Protein AF-A0A9N7NLU1-F1 (afdb_monomer_lite)

Sequence (209 aa):
MTAAPPSLLLLSLLLISSPLSHALFFSNYQSLFSLSHSLISRVATLRLARGDFVGAERARTLARNIERFTGLGFYKFAWNVGWEYVRNYAWGDAASFRTLGGLISDLNELLGALYELNRIDSDAERVAWMGRNYKKALGLSKSIFARLLTVFRQSGPLREAVEVLQQEVLEGGLLKDCLELGSDDLKGLIQVVKDIAFQYSSGSSKTDL

pLDDT: mean 81.93, std 16.58, range [33.41, 97.75]

Radius of gyration: 19.98 Å; chains: 1; bounding box: 74×38×40 Å

Organism: Striga hermonthica (NCBI:txid68872)

Secondary structure (DSSP, 8-state):
--PPPHHHHHHHHHHHS-HHHHHHHHHHHHHHHHHHHHHHHHHHHHHHHTT-HHHHHHHHHHHHHHHTTSHHHHHHHHHHHTHHHIIIIITTSS--HHHHHHHHHHHHHHHHHHHHHHT---HHHHHHHHHHHHHHHHHHHHHHHHHHHHHT-S-SHHHHHHHHHHHHHHTS-HHHHHHHH-HHHHHHHHHHHHHHHHHHHHHTTSS--

Foldseek 3Di:
DDDDPVVVVVVVVVVVPPVVLVVVLLVLQQLLLVLLLVLLLVLLVVCVVVVNPVLSVLSVVLSVLSVCCYDVSVVVCCVVCPVVCCQCPLQNPQPPPVLLVLLLVLLVVLLVLQVVLQVDPDPVVNVVSCVVCVVVNLVSLLSNLVSSCSSVVDDDDSNVSSVSVNCCVNPVVSVVSSSVVGSVSVSSNSVSVSVSSVSSVVVVPPPDD

Structure (mmCIF, N/CA/C/O backbone):
data_AF-A0A9N7NLU1-F1
#
_entry.id   AF-A0A9N7NLU1-F1
#
loop_
_atom_site.group_PDB
_atom_site.id
_atom_site.type_symbol
_atom_site.label_atom_id
_atom_site.label_alt_id
_atom_site.label_comp_id
_atom_site.label_asym_id
_atom_site.label_entity_id
_atom_site.label_seq_id
_atom_site.pdbx_PDB_ins_code
_atom_site.Cartn_x
_atom_site.Cartn_y
_atom_site.Cartn_z
_atom_site.occupancy
_atom_site.B_iso_or_equiv
_atom_site.auth_seq_id
_atom_site.auth_comp_id
_atom_site.auth_asym_id
_atom_site.auth_atom_id
_atom_site.pdbx_PDB_model_num
ATOM 1 N N . MET A 1 1 ? 59.018 2.831 -17.185 1.00 41.62 1 MET A N 1
ATOM 2 C CA . MET A 1 1 ? 57.577 3.056 -16.934 1.00 41.62 1 MET A CA 1
ATOM 3 C C . MET A 1 1 ? 57.180 2.141 -15.787 1.00 41.62 1 MET A C 1
ATOM 5 O O . MET A 1 1 ? 57.149 0.933 -15.971 1.00 41.62 1 MET A O 1
ATOM 9 N N . THR A 1 2 ? 57.040 2.681 -14.579 1.00 47.78 2 THR A N 1
ATOM 10 C CA . THR A 1 2 ? 56.745 1.910 -13.361 1.00 47.78 2 THR A CA 1
ATOM 11 C C . THR A 1 2 ? 55.250 1.615 -13.301 1.00 47.78 2 THR A C 1
ATOM 13 O O . THR A 1 2 ? 54.446 2.539 -13.206 1.00 47.78 2 THR A O 1
ATOM 16 N N . ALA A 1 3 ? 54.876 0.339 -13.408 1.00 57.41 3 ALA A N 1
ATOM 17 C CA . ALA A 1 3 ? 53.489 -0.093 -13.274 1.00 57.41 3 ALA A CA 1
ATOM 18 C C . ALA A 1 3 ? 52.977 0.242 -11.865 1.00 57.41 3 ALA A C 1
ATOM 20 O O . ALA A 1 3 ? 53.641 -0.061 -10.872 1.00 57.41 3 ALA A O 1
ATOM 21 N N . ALA A 1 4 ? 51.816 0.894 -11.778 1.00 52.94 4 ALA A N 1
ATOM 22 C CA . ALA A 1 4 ? 51.171 1.165 -10.500 1.00 52.94 4 ALA A CA 1
ATOM 23 C C . ALA A 1 4 ? 50.833 -0.165 -9.794 1.00 52.94 4 ALA A C 1
ATOM 25 O O . ALA A 1 4 ? 50.388 -1.105 -10.460 1.00 52.94 4 ALA A O 1
ATOM 26 N N . PRO A 1 5 ? 51.036 -0.278 -8.469 1.00 58.59 5 PRO A N 1
ATOM 27 C CA . PRO A 1 5 ? 50.740 -1.502 -7.739 1.00 58.59 5 PRO A CA 1
ATOM 28 C C . PRO A 1 5 ? 49.239 -1.841 -7.838 1.00 58.59 5 PRO A C 1
ATOM 30 O O . PRO A 1 5 ? 48.400 -0.942 -7.721 1.00 58.59 5 PRO A O 1
ATOM 33 N N . PRO A 1 6 ? 48.872 -3.125 -8.019 1.00 58.69 6 PRO A N 1
ATOM 34 C CA . PRO A 1 6 ? 47.487 -3.561 -8.239 1.00 58.69 6 PRO A CA 1
ATOM 35 C C . PRO A 1 6 ? 46.530 -3.168 -7.099 1.00 58.69 6 PRO A C 1
ATOM 37 O O . PRO A 1 6 ? 45.329 -3.023 -7.319 1.00 58.69 6 PRO A O 1
ATOM 40 N N . SER A 1 7 ? 47.058 -2.911 -5.899 1.00 54.75 7 SER A N 1
ATOM 41 C CA . SER A 1 7 ? 46.311 -2.401 -4.746 1.00 54.75 7 SER A CA 1
ATOM 42 C C . SER A 1 7 ? 45.777 -0.975 -4.934 1.00 54.75 7 SER A C 1
ATOM 44 O O . SER A 1 7 ? 44.686 -0.683 -4.454 1.00 54.75 7 SER A O 1
ATOM 46 N N . LEU A 1 8 ? 46.480 -0.100 -5.664 1.00 52.00 8 LEU A N 1
ATOM 47 C CA . LEU A 1 8 ? 46.014 1.267 -5.940 1.00 52.00 8 LEU A CA 1
ATOM 48 C C . LEU A 1 8 ? 44.920 1.300 -7.013 1.00 52.00 8 LEU A C 1
ATOM 50 O O . LEU A 1 8 ? 44.028 2.142 -6.936 1.00 52.00 8 LEU A O 1
ATOM 54 N N . LEU A 1 9 ? 44.938 0.360 -7.966 1.00 55.59 9 LEU A N 1
ATOM 55 C CA . LEU A 1 9 ? 43.853 0.162 -8.938 1.00 55.59 9 LEU A CA 1
ATOM 56 C C . LEU A 1 9 ? 42.575 -0.354 -8.263 1.00 55.59 9 LEU A C 1
ATOM 58 O O . LEU A 1 9 ? 41.491 0.142 -8.541 1.00 55.59 9 LEU A O 1
ATOM 62 N N . LEU A 1 10 ? 42.698 -1.288 -7.316 1.00 54.12 10 LEU A N 1
ATOM 63 C CA . LEU A 1 10 ? 41.573 -1.792 -6.518 1.00 54.12 10 LEU A CA 1
ATOM 64 C C . LEU A 1 10 ? 40.968 -0.712 -5.608 1.00 54.12 10 LEU A C 1
ATOM 66 O O . LEU A 1 10 ? 39.747 -0.587 -5.538 1.00 54.12 10 LEU A O 1
ATOM 70 N N . LEU A 1 11 ? 41.808 0.104 -4.959 1.00 49.41 11 LEU A N 1
ATOM 71 C CA . LEU A 1 11 ? 41.349 1.222 -4.129 1.00 49.41 11 LEU A CA 1
ATOM 72 C C . LEU A 1 11 ? 40.654 2.306 -4.967 1.00 49.41 11 LEU A C 1
ATOM 74 O O . LEU A 1 11 ? 39.631 2.840 -4.553 1.00 49.41 11 LEU A O 1
ATOM 78 N N . SER A 1 12 ? 41.182 2.612 -6.157 1.00 53.56 12 SER A N 1
ATOM 79 C CA . SER A 1 12 ? 40.571 3.586 -7.071 1.00 53.56 12 SER A CA 1
ATOM 80 C C . SER A 1 12 ? 39.269 3.069 -7.693 1.00 53.56 12 SER A C 1
ATOM 82 O O . SER A 1 12 ? 38.311 3.832 -7.768 1.00 53.56 12 SER A O 1
ATOM 84 N N . LEU A 1 13 ? 39.160 1.776 -8.018 1.00 51.62 13 LEU A N 1
ATOM 85 C CA . LEU A 1 13 ? 37.893 1.137 -8.411 1.00 51.62 13 LEU A CA 1
ATOM 86 C C . LEU A 1 13 ? 36.830 1.210 -7.297 1.00 51.62 13 LEU A C 1
ATOM 88 O O . LEU A 1 13 ? 35.678 1.522 -7.586 1.00 51.62 13 LEU A O 1
ATOM 92 N N . LEU A 1 14 ? 37.221 1.008 -6.032 1.00 51.75 14 LEU A N 1
ATOM 93 C CA . LEU A 1 14 ? 36.347 1.143 -4.854 1.00 51.75 14 LEU A CA 1
ATOM 94 C C . LEU A 1 14 ? 35.899 2.590 -4.581 1.00 51.75 14 LEU A C 1
ATOM 96 O O . LEU A 1 14 ? 34.801 2.804 -4.069 1.00 51.75 14 LEU A O 1
ATOM 100 N N . LEU A 1 15 ? 36.734 3.578 -4.916 1.00 42.84 15 LEU A N 1
ATOM 101 C CA . LEU A 1 15 ? 36.456 5.006 -4.715 1.00 42.84 15 LEU A CA 1
ATOM 102 C C . LEU A 1 15 ? 35.600 5.622 -5.836 1.00 42.84 15 LEU A C 1
ATOM 104 O O . LEU A 1 15 ? 34.895 6.598 -5.587 1.00 42.84 15 LEU A O 1
ATOM 108 N N . ILE A 1 16 ? 35.634 5.067 -7.055 1.00 45.75 16 ILE A N 1
ATOM 109 C CA . ILE A 1 16 ? 34.857 5.568 -8.206 1.00 45.75 16 ILE A CA 1
ATOM 110 C C . ILE A 1 16 ? 33.391 5.102 -8.144 1.00 45.75 16 ILE A C 1
ATOM 112 O O . ILE A 1 16 ? 32.481 5.840 -8.527 1.00 45.75 16 ILE A O 1
ATOM 116 N N . SER A 1 17 ? 33.114 3.918 -7.597 1.00 45.09 17 SER A N 1
ATOM 117 C CA . SER A 1 17 ? 31.748 3.455 -7.342 1.00 45.09 17 SER A CA 1
ATOM 118 C C . SER A 1 17 ? 31.268 3.984 -5.994 1.00 45.09 17 SER A C 1
ATOM 120 O O . SER A 1 17 ? 31.520 3.328 -4.997 1.00 45.09 17 SER A O 1
ATOM 122 N N . SER A 1 18 ? 30.593 5.139 -5.924 1.00 48.25 18 SER A N 1
ATOM 123 C CA . SER A 1 18 ? 30.051 5.680 -4.657 1.00 48.25 18 SER A CA 1
ATOM 124 C C . SER A 1 18 ? 29.238 4.611 -3.897 1.00 48.25 18 SER A C 1
ATOM 126 O O . SER A 1 18 ? 28.063 4.404 -4.217 1.00 48.25 18 SER A O 1
ATOM 128 N N . PRO A 1 19 ? 29.815 3.909 -2.902 1.00 52.72 19 PRO A N 1
ATOM 129 C CA . PRO A 1 19 ? 29.215 2.695 -2.354 1.00 52.72 19 PRO A CA 1
ATOM 130 C C . PRO A 1 19 ? 28.086 3.049 -1.387 1.00 52.72 19 PRO A C 1
ATOM 132 O O . PRO A 1 19 ? 27.149 2.278 -1.210 1.00 52.72 19 PRO A O 1
ATOM 135 N N . LEU A 1 20 ? 28.134 4.263 -0.831 1.00 46.72 20 LEU A N 1
ATOM 136 C CA . LEU A 1 20 ? 27.145 4.784 0.098 1.00 46.72 20 LEU A CA 1
ATOM 137 C C . LEU A 1 20 ? 25.778 4.953 -0.565 1.00 46.72 20 LEU A C 1
ATOM 139 O O . LEU A 1 20 ? 24.777 4.517 -0.010 1.00 46.72 20 LEU A O 1
ATOM 143 N N . SER A 1 21 ? 25.734 5.506 -1.779 1.00 51.09 21 SER A N 1
ATOM 144 C CA . SER A 1 21 ? 24.482 5.629 -2.522 1.00 51.09 21 SER A CA 1
ATOM 145 C C . SER A 1 21 ? 23.914 4.237 -2.802 1.00 51.09 21 SER A C 1
ATOM 147 O O . SER A 1 21 ? 22.783 3.961 -2.423 1.00 51.09 21 SER A O 1
ATOM 149 N N . HIS A 1 22 ? 24.723 3.320 -3.353 1.00 56.91 22 HIS A N 1
ATOM 150 C CA . HIS A 1 22 ? 24.308 1.943 -3.666 1.00 56.91 22 HIS A CA 1
ATOM 151 C C . HIS A 1 22 ? 23.789 1.178 -2.438 1.00 56.91 22 HIS A C 1
ATOM 153 O O . HIS A 1 22 ? 22.762 0.508 -2.536 1.00 56.91 22 HIS A O 1
ATOM 159 N N . ALA A 1 23 ? 24.448 1.318 -1.285 1.00 58.44 23 ALA A N 1
ATOM 160 C CA . ALA A 1 23 ? 24.033 0.693 -0.032 1.00 58.44 23 ALA A CA 1
ATOM 161 C C . ALA A 1 23 ? 22.706 1.264 0.497 1.00 58.44 23 ALA A C 1
ATOM 163 O O . ALA A 1 23 ? 21.833 0.491 0.887 1.00 58.44 23 ALA A O 1
ATOM 164 N N . LEU A 1 24 ? 22.525 2.591 0.449 1.00 58.44 24 LEU A N 1
ATOM 165 C CA . LEU A 1 24 ? 21.288 3.259 0.876 1.00 58.44 24 LEU A CA 1
ATOM 166 C C . LEU A 1 24 ? 20.098 2.930 -0.041 1.00 58.44 24 LEU A C 1
ATOM 168 O O . LEU A 1 24 ? 18.974 2.748 0.428 1.00 58.44 24 LEU A O 1
ATOM 172 N N . PHE A 1 25 ? 20.331 2.808 -1.351 1.00 66.25 25 PHE A N 1
ATOM 173 C CA . PHE A 1 25 ? 19.299 2.354 -2.284 1.00 66.25 25 PHE A CA 1
ATOM 174 C C . PHE A 1 25 ? 18.888 0.910 -1.985 1.00 66.25 25 PHE A C 1
ATOM 176 O O . PHE A 1 25 ? 17.701 0.602 -1.892 1.00 66.25 25 PHE A O 1
ATOM 183 N N . PHE A 1 26 ? 19.867 0.022 -1.811 1.00 70.81 26 PHE A N 1
ATOM 184 C CA . PHE A 1 26 ? 19.627 -1.391 -1.536 1.00 70.81 26 PHE A CA 1
ATOM 185 C C . PHE A 1 26 ? 18.855 -1.589 -0.221 1.00 70.81 26 PHE A C 1
ATOM 187 O O . PHE A 1 26 ? 17.891 -2.358 -0.179 1.00 70.81 26 PHE A O 1
ATOM 194 N N . SER A 1 27 ? 19.198 -0.827 0.824 1.00 75.44 27 SER A N 1
ATOM 195 C CA . SER A 1 27 ? 18.504 -0.879 2.113 1.00 75.44 27 SER A CA 1
ATOM 196 C C . SER A 1 27 ? 17.055 -0.401 2.038 1.00 75.44 27 SER A C 1
ATOM 198 O O . SER A 1 27 ? 16.206 -0.953 2.740 1.00 75.44 27 SER A O 1
ATOM 200 N N . ASN A 1 28 ? 16.737 0.574 1.180 1.00 83.50 28 ASN A N 1
ATOM 201 C CA . ASN A 1 28 ? 15.367 1.066 1.022 1.00 83.50 28 ASN A CA 1
ATOM 202 C C . ASN A 1 28 ? 14.451 0.005 0.405 1.00 83.50 28 ASN A C 1
ATOM 204 O O . ASN A 1 28 ? 13.377 -0.257 0.934 1.00 83.50 28 ASN A O 1
ATOM 208 N N . TYR A 1 29 ? 14.882 -0.670 -0.662 1.00 81.69 29 TYR A N 1
ATOM 209 C CA . TYR A 1 29 ? 14.084 -1.744 -1.267 1.00 81.69 29 TYR A CA 1
ATOM 210 C C . TYR A 1 29 ? 13.945 -2.958 -0.345 1.00 81.69 29 TYR A C 1
ATOM 212 O O . TYR A 1 29 ? 12.857 -3.520 -0.227 1.00 81.69 29 TYR A O 1
ATOM 220 N N . GLN A 1 30 ? 15.012 -3.330 0.366 1.00 84.25 30 GLN A N 1
ATOM 221 C CA . GLN A 1 30 ? 14.940 -4.393 1.366 1.00 84.25 30 GLN A CA 1
ATOM 222 C C . GLN A 1 30 ? 13.950 -4.040 2.488 1.00 84.25 30 GLN A C 1
ATOM 224 O O . GLN A 1 30 ? 13.137 -4.877 2.887 1.00 84.25 30 GLN A O 1
ATOM 229 N N . SER A 1 31 ? 13.982 -2.792 2.967 1.00 88.56 31 SER A N 1
ATOM 230 C CA . SER A 1 31 ? 13.041 -2.290 3.974 1.00 88.56 31 SER A CA 1
ATOM 231 C C . SER A 1 31 ? 11.613 -2.268 3.440 1.00 88.56 31 SER A C 1
ATOM 233 O O . SER A 1 31 ? 10.703 -2.701 4.140 1.00 88.56 31 SER A O 1
ATOM 235 N N . LEU A 1 32 ? 11.413 -1.853 2.185 1.00 89.81 32 LEU A N 1
ATOM 236 C CA . LEU A 1 32 ? 10.108 -1.845 1.528 1.00 89.81 32 LEU A CA 1
ATOM 237 C C . LEU A 1 32 ? 9.488 -3.243 1.520 1.00 89.81 32 LEU A C 1
ATOM 239 O O . LEU A 1 32 ? 8.359 -3.409 1.982 1.00 89.81 32 LEU A O 1
ATOM 243 N N . PHE A 1 33 ? 10.217 -4.253 1.038 1.00 87.94 33 PHE A N 1
ATOM 244 C CA . PHE A 1 33 ? 9.703 -5.622 0.980 1.00 87.94 33 PHE A CA 1
ATOM 245 C C . PHE A 1 33 ? 9.476 -6.213 2.373 1.00 87.94 33 PHE A C 1
ATOM 247 O O . PHE A 1 33 ? 8.445 -6.842 2.605 1.00 87.94 33 PHE A O 1
ATOM 254 N N . SER A 1 34 ? 10.382 -5.959 3.321 1.00 88.44 34 SER A N 1
ATOM 255 C CA . SER A 1 34 ? 10.244 -6.425 4.705 1.00 88.44 34 SER A CA 1
ATOM 256 C C . SER A 1 34 ? 9.010 -5.833 5.402 1.00 88.44 34 SER A C 1
ATOM 258 O O . SER A 1 34 ? 8.185 -6.570 5.949 1.00 88.44 34 SER A O 1
ATOM 260 N N . LEU A 1 35 ? 8.825 -4.509 5.321 1.00 91.88 35 LEU A N 1
ATOM 261 C CA . LEU A 1 35 ? 7.667 -3.817 5.894 1.00 91.88 35 LEU A CA 1
ATOM 262 C C . LEU A 1 35 ? 6.364 -4.248 5.215 1.00 91.88 35 LEU A C 1
ATOM 264 O O . LEU A 1 35 ? 5.384 -4.525 5.904 1.00 91.88 35 LEU A O 1
ATOM 268 N N . SER A 1 36 ? 6.367 -4.377 3.883 1.00 92.38 36 SER A N 1
ATOM 269 C CA . SER A 1 36 ? 5.206 -4.861 3.123 1.00 92.38 36 SER A CA 1
ATOM 270 C C . SER A 1 36 ? 4.797 -6.261 3.577 1.00 92.38 36 SER A C 1
ATOM 272 O O . SER A 1 36 ? 3.626 -6.503 3.865 1.00 92.38 36 SER A O 1
ATOM 274 N N . HIS A 1 37 ? 5.765 -7.176 3.690 1.00 92.56 37 HIS A N 1
ATOM 275 C CA . HIS A 1 37 ? 5.530 -8.546 4.136 1.00 92.56 37 HIS A CA 1
ATOM 276 C C . HIS A 1 37 ? 4.927 -8.589 5.544 1.00 92.56 37 HIS A C 1
ATOM 278 O O . HIS A 1 37 ? 3.922 -9.267 5.769 1.00 92.56 37 HIS A O 1
ATOM 284 N N . SER A 1 38 ? 5.522 -7.846 6.483 1.00 93.06 38 SER A N 1
ATOM 285 C CA . SER A 1 38 ? 5.050 -7.760 7.869 1.00 93.06 38 SER A CA 1
ATOM 286 C C . SER A 1 38 ? 3.616 -7.225 7.949 1.00 93.06 38 SER A C 1
ATOM 288 O O . SER A 1 38 ? 2.744 -7.858 8.552 1.00 93.06 38 SER A O 1
ATOM 290 N N . LEU A 1 39 ? 3.344 -6.105 7.270 1.00 94.75 39 LEU A N 1
ATOM 291 C CA . LEU A 1 39 ? 2.029 -5.468 7.250 1.00 94.75 39 LEU A CA 1
ATOM 292 C C . LEU A 1 39 ? 0.961 -6.395 6.659 1.00 94.75 39 LEU A C 1
ATOM 294 O O . LEU A 1 39 ? -0.077 -6.621 7.276 1.00 94.75 39 LEU A O 1
ATOM 298 N N . ILE A 1 40 ? 1.225 -6.985 5.495 1.00 95.31 40 ILE A N 1
ATOM 299 C CA . ILE A 1 40 ? 0.249 -7.834 4.800 1.00 95.31 40 ILE A CA 1
ATOM 300 C C . ILE A 1 40 ? 0.008 -9.145 5.561 1.00 95.31 40 ILE A C 1
ATOM 302 O O . ILE A 1 40 ? -1.126 -9.622 5.622 1.00 95.31 40 ILE A O 1
ATOM 306 N N . SER A 1 41 ? 1.031 -9.690 6.223 1.00 95.88 41 SER A N 1
ATOM 307 C CA . SER A 1 41 ? 0.867 -10.846 7.115 1.00 95.88 41 SER A CA 1
ATOM 308 C C . SER A 1 41 ? -0.062 -10.524 8.288 1.00 95.88 41 SER A C 1
ATOM 310 O O . SER A 1 41 ? -0.939 -11.318 8.627 1.00 95.88 41 SER A O 1
ATOM 312 N N . ARG A 1 42 ? 0.067 -9.330 8.879 1.00 96.25 42 ARG A N 1
ATOM 313 C CA . ARG A 1 42 ? -0.847 -8.868 9.933 1.00 96.25 42 ARG A CA 1
ATOM 314 C C . ARG A 1 42 ? -2.258 -8.613 9.411 1.00 96.25 42 ARG A C 1
ATOM 316 O O . ARG A 1 42 ? -3.211 -8.944 10.112 1.00 96.25 42 ARG A O 1
ATOM 323 N N . VAL A 1 43 ? -2.411 -8.110 8.182 1.00 96.81 43 VAL A N 1
ATOM 324 C CA . VAL A 1 43 ? -3.730 -7.978 7.535 1.00 96.81 43 VAL A CA 1
ATOM 325 C C . VAL A 1 43 ? -4.386 -9.344 7.365 1.00 96.81 43 VAL A C 1
ATOM 327 O O . VAL A 1 43 ? -5.572 -9.491 7.658 1.00 96.81 43 VAL A O 1
ATOM 330 N N . ALA A 1 44 ? -3.630 -10.363 6.952 1.00 97.50 44 ALA A N 1
ATOM 331 C CA . ALA A 1 44 ? -4.154 -11.719 6.847 1.00 97.50 44 ALA A CA 1
ATOM 332 C C . ALA A 1 44 ? -4.688 -12.233 8.193 1.00 97.50 44 ALA A C 1
ATOM 334 O O . ALA A 1 44 ? -5.787 -12.785 8.248 1.00 97.50 44 ALA A O 1
ATOM 335 N N . THR A 1 45 ? -3.952 -12.004 9.285 1.00 97.75 45 THR A N 1
ATOM 336 C CA . THR A 1 45 ? -4.398 -12.347 10.644 1.00 97.75 45 THR A CA 1
ATOM 337 C C . THR A 1 45 ? -5.646 -11.561 11.055 1.00 97.75 45 THR A C 1
ATOM 339 O O . THR A 1 45 ? -6.581 -12.151 11.592 1.00 97.75 45 THR A O 1
ATOM 342 N N . LEU A 1 46 ? -5.711 -10.259 10.754 1.00 96.88 46 LEU A N 1
ATOM 343 C CA . LEU A 1 46 ? -6.878 -9.418 11.046 1.00 96.88 46 LEU A CA 1
ATOM 344 C C . LEU A 1 46 ? -8.133 -9.879 10.289 1.00 96.88 46 LEU A C 1
ATOM 346 O O . LEU A 1 46 ? -9.224 -9.946 10.852 1.00 96.88 46 LEU A O 1
ATOM 350 N N . ARG A 1 47 ? -8.002 -10.201 8.999 1.00 97.56 47 ARG A N 1
ATOM 351 C CA . ARG A 1 47 ? -9.105 -10.751 8.193 1.00 97.56 47 ARG A CA 1
ATOM 352 C C . ARG A 1 47 ? -9.572 -12.097 8.730 1.00 97.56 47 ARG A C 1
ATOM 354 O O . ARG A 1 47 ? -10.773 -12.296 8.886 1.00 97.56 47 ARG A O 1
ATOM 361 N N . LEU A 1 48 ? -8.634 -12.970 9.101 1.00 97.69 48 LEU A N 1
ATOM 362 C CA . LEU A 1 48 ? -8.950 -14.260 9.710 1.00 97.69 48 LEU A CA 1
ATOM 363 C C . LEU A 1 48 ? -9.744 -14.086 11.013 1.00 97.69 48 LEU A C 1
ATOM 365 O O . LEU A 1 48 ? -10.753 -14.757 11.201 1.00 97.69 48 LEU A O 1
ATOM 369 N N . ALA A 1 49 ? -9.323 -13.162 11.881 1.00 97.50 49 ALA A N 1
ATOM 370 C CA . ALA A 1 49 ? -9.995 -12.881 13.149 1.00 97.50 49 ALA A CA 1
ATOM 371 C C . ALA A 1 49 ? -11.434 -12.361 12.968 1.00 97.50 49 ALA A C 1
ATOM 373 O O . ALA A 1 49 ? -12.291 -12.633 13.804 1.00 97.50 49 ALA A O 1
ATOM 374 N N . ARG A 1 50 ? -11.720 -11.664 11.859 1.00 96.31 50 ARG A N 1
ATOM 375 C CA . ARG A 1 50 ? -13.070 -11.202 11.483 1.00 96.31 50 ARG A CA 1
ATOM 376 C C . ARG A 1 50 ? -13.918 -12.274 10.780 1.00 96.31 50 ARG A C 1
ATOM 378 O O . ARG A 1 50 ? -15.069 -12.008 10.449 1.00 96.31 50 ARG A O 1
ATOM 385 N N . GLY A 1 51 ? -13.369 -13.466 10.534 1.00 97.19 51 GLY A N 1
ATOM 386 C CA . GLY A 1 51 ? -14.039 -14.540 9.792 1.00 97.19 51 GLY A CA 1
ATOM 387 C C . GLY A 1 51 ? -13.982 -14.394 8.265 1.00 97.19 51 GLY A C 1
ATOM 388 O O . GLY A 1 51 ? -14.613 -15.174 7.555 1.00 97.19 51 GLY A O 1
ATOM 389 N N . ASP A 1 52 ? -13.209 -13.441 7.733 1.00 97.06 52 ASP A N 1
ATOM 390 C CA . ASP A 1 52 ? -12.960 -13.310 6.294 1.00 97.06 52 ASP A CA 1
ATOM 391 C C . ASP A 1 52 ? -11.843 -14.272 5.857 1.00 97.06 52 ASP A C 1
ATOM 393 O O . ASP A 1 52 ? -10.690 -13.891 5.637 1.00 97.06 52 ASP A O 1
ATOM 397 N N . PHE A 1 53 ? -12.182 -15.559 5.762 1.00 97.00 53 PHE A N 1
ATOM 398 C CA . PHE A 1 53 ? -11.230 -16.611 5.392 1.00 97.00 53 PHE A CA 1
ATOM 399 C C . PHE A 1 53 ? -10.678 -16.434 3.973 1.00 97.00 53 PHE A C 1
ATOM 401 O O . PHE A 1 53 ? -9.487 -16.645 3.739 1.00 97.00 53 PHE A O 1
ATOM 408 N N . VAL A 1 54 ? -11.528 -16.023 3.026 1.00 96.81 54 VAL A N 1
ATOM 409 C CA . VAL A 1 54 ? -11.139 -15.855 1.619 1.00 96.81 54 VAL A CA 1
ATOM 410 C C . VAL A 1 54 ? -10.200 -14.659 1.469 1.00 96.81 54 VAL A C 1
ATOM 412 O O . VAL A 1 54 ? -9.158 -14.769 0.821 1.00 96.81 54 VAL A O 1
ATOM 415 N N . GLY A 1 55 ? -10.520 -13.520 2.089 1.00 95.94 55 GLY A N 1
ATOM 416 C CA . GLY A 1 55 ? -9.645 -12.353 2.077 1.00 95.94 55 GLY A CA 1
ATOM 417 C C . GLY A 1 55 ? -8.358 -12.568 2.868 1.00 95.94 55 GLY A C 1
ATOM 418 O O . GLY A 1 55 ? -7.309 -12.068 2.451 1.00 95.94 55 GLY A O 1
ATOM 419 N N . ALA A 1 56 ? -8.392 -13.339 3.959 1.00 97.56 56 ALA A N 1
ATOM 420 C CA . ALA A 1 56 ? -7.183 -13.743 4.671 1.00 97.56 56 ALA A CA 1
ATOM 421 C C . ALA A 1 56 ? -6.245 -14.551 3.765 1.00 97.56 56 ALA A C 1
ATOM 423 O O . ALA A 1 56 ? -5.046 -14.281 3.739 1.00 97.56 56 ALA A O 1
ATOM 424 N N . GLU A 1 57 ? -6.769 -15.491 2.973 1.00 97.56 57 GLU A N 1
ATOM 425 C CA . GLU A 1 57 ? -5.941 -16.284 2.059 1.00 97.56 57 GLU A CA 1
ATOM 426 C C . GLU A 1 57 ? -5.367 -15.459 0.899 1.00 97.56 57 GLU A C 1
ATOM 428 O O . GLU A 1 57 ? -4.200 -15.639 0.535 1.00 97.56 57 GLU A O 1
ATOM 433 N N . ARG A 1 58 ? -6.123 -14.488 0.364 1.00 94.88 58 ARG A N 1
ATOM 434 C CA . ARG A 1 58 ? -5.573 -13.522 -0.607 1.00 94.88 58 ARG A CA 1
ATOM 435 C C . ARG A 1 58 ? -4.407 -12.732 -0.011 1.00 94.88 58 ARG A C 1
ATOM 437 O O . ARG A 1 58 ? -3.343 -12.664 -0.624 1.00 94.88 58 ARG A O 1
ATOM 444 N N . ALA A 1 59 ? -4.563 -12.213 1.209 1.00 95.75 59 ALA A N 1
ATOM 445 C CA . ALA A 1 59 ? -3.497 -11.494 1.905 1.00 95.75 59 ALA A CA 1
ATOM 446 C C . ALA A 1 59 ? -2.278 -12.396 2.187 1.00 95.75 59 ALA A C 1
ATOM 448 O O . ALA A 1 59 ? -1.147 -11.985 1.945 1.00 95.75 59 ALA A O 1
ATOM 449 N N . ARG A 1 60 ? -2.473 -13.659 2.599 1.00 96.25 60 ARG A N 1
ATOM 450 C CA . ARG A 1 60 ? -1.366 -14.627 2.749 1.00 96.25 60 ARG A CA 1
ATOM 451 C C . ARG A 1 60 ? -0.648 -14.896 1.438 1.00 96.25 60 AR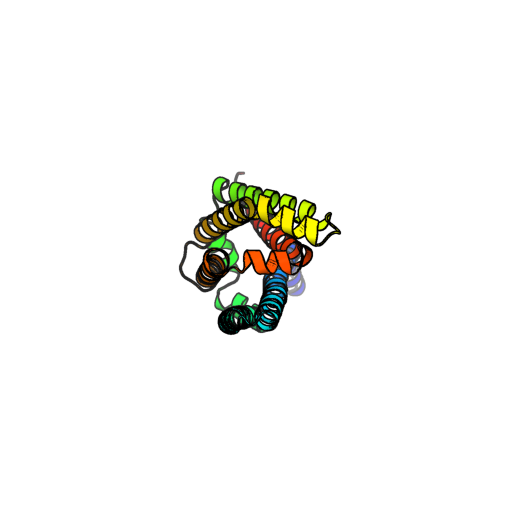G A C 1
ATOM 453 O O . ARG A 1 60 ? 0.574 -14.997 1.422 1.00 96.25 60 ARG A O 1
ATOM 460 N N . THR A 1 61 ? -1.390 -15.037 0.346 1.00 94.75 61 THR A N 1
ATOM 461 C CA . THR A 1 61 ? -0.810 -15.245 -0.985 1.00 94.75 61 THR A CA 1
ATOM 462 C C . THR A 1 61 ? 0.046 -14.048 -1.387 1.00 94.75 61 THR A C 1
ATOM 464 O O . THR A 1 61 ? 1.176 -14.222 -1.839 1.00 94.75 61 THR A O 1
ATOM 467 N N . LEU A 1 62 ? -0.447 -12.834 -1.142 1.00 92.62 62 LEU A N 1
ATOM 468 C CA . LEU A 1 62 ? 0.302 -11.608 -1.380 1.00 92.62 62 LEU A CA 1
ATOM 469 C C . LEU A 1 62 ? 1.572 -11.528 -0.513 1.00 92.62 62 LEU A C 1
ATOM 471 O O . LEU A 1 62 ? 2.645 -11.252 -1.045 1.00 92.62 62 LEU A O 1
ATOM 475 N N . ALA A 1 63 ? 1.488 -11.845 0.784 1.00 92.88 63 ALA A N 1
ATOM 476 C CA . ALA A 1 63 ? 2.657 -11.910 1.664 1.00 92.88 63 ALA A CA 1
ATOM 477 C C . ALA A 1 63 ? 3.693 -12.931 1.161 1.00 92.88 63 ALA A C 1
ATOM 479 O O . ALA A 1 63 ? 4.853 -12.576 0.979 1.00 92.88 63 ALA A O 1
ATOM 480 N N . ARG A 1 64 ? 3.277 -14.158 0.818 1.00 90.94 64 ARG A N 1
ATOM 481 C CA . ARG A 1 64 ? 4.164 -15.198 0.255 1.00 90.94 64 ARG A CA 1
ATOM 482 C C . ARG A 1 64 ? 4.830 -14.771 -1.054 1.00 90.94 64 ARG A C 1
ATOM 484 O O . ARG A 1 64 ? 5.969 -15.146 -1.323 1.00 90.94 64 ARG A O 1
ATOM 491 N N . ASN A 1 65 ? 4.140 -13.991 -1.884 1.00 88.19 65 ASN A N 1
ATOM 492 C CA . ASN A 1 65 ? 4.736 -13.435 -3.098 1.00 88.19 65 ASN A CA 1
ATOM 493 C C . ASN A 1 65 ? 5.819 -12.400 -2.766 1.00 88.19 65 ASN A C 1
ATOM 495 O O . ASN A 1 65 ? 6.859 -12.393 -3.421 1.00 88.19 65 ASN A O 1
ATOM 499 N N . ILE A 1 66 ? 5.612 -11.582 -1.729 1.00 87.88 66 ILE A N 1
ATOM 500 C CA . ILE A 1 66 ? 6.593 -10.593 -1.258 1.00 87.88 66 ILE A CA 1
ATOM 501 C C . ILE A 1 66 ? 7.794 -11.259 -0.584 1.00 87.88 66 ILE A C 1
ATOM 503 O O . ILE A 1 66 ? 8.917 -10.798 -0.759 1.00 87.88 66 ILE A O 1
ATOM 507 N N . GLU A 1 67 ? 7.587 -12.361 0.139 1.00 85.25 67 GLU A N 1
ATOM 508 C CA . GLU A 1 67 ? 8.644 -13.131 0.810 1.00 85.25 67 GLU A CA 1
ATOM 509 C C . GLU A 1 67 ? 9.755 -13.568 -0.160 1.00 85.25 67 GLU A C 1
ATOM 511 O O . GLU A 1 67 ? 10.934 -13.589 0.183 1.00 85.25 67 GLU A O 1
ATOM 516 N N . ARG A 1 68 ? 9.414 -13.816 -1.431 1.00 81.06 68 ARG A N 1
ATOM 517 C CA . ARG A 1 68 ? 10.395 -14.127 -2.487 1.00 81.06 68 ARG A CA 1
ATOM 518 C C . ARG A 1 68 ? 11.380 -12.984 -2.753 1.00 81.06 68 ARG A C 1
ATOM 520 O O . ARG A 1 68 ? 12.434 -13.225 -3.337 1.00 81.06 68 ARG A O 1
ATOM 527 N N . PHE A 1 69 ? 11.045 -11.768 -2.329 1.00 77.88 69 PHE A N 1
ATOM 528 C CA . PHE A 1 69 ? 11.852 -10.555 -2.442 1.00 77.88 69 PHE A CA 1
ATOM 529 C C . PHE A 1 69 ? 12.434 -10.101 -1.095 1.00 77.88 69 PHE A C 1
ATOM 531 O O . PHE A 1 69 ? 12.942 -8.986 -1.005 1.00 77.88 69 PHE A O 1
ATOM 538 N N . THR A 1 70 ? 12.391 -10.934 -0.049 1.00 78.94 70 THR A N 1
ATOM 539 C CA . THR A 1 70 ? 13.062 -10.677 1.235 1.00 78.94 70 THR A CA 1
ATOM 540 C C . THR A 1 70 ? 14.280 -11.595 1.414 1.00 78.94 70 THR A C 1
ATOM 542 O O . THR A 1 70 ? 14.458 -12.584 0.696 1.00 78.94 70 THR A O 1
ATOM 545 N N . GLY A 1 71 ? 15.185 -11.244 2.336 1.00 80.44 71 GLY A N 1
ATOM 546 C CA . GLY A 1 71 ? 16.367 -12.055 2.661 1.00 80.44 71 GLY A CA 1
ATOM 547 C C . GLY A 1 71 ? 17.216 -12.420 1.434 1.00 80.44 71 GLY A C 1
ATOM 548 O O . GLY A 1 71 ? 17.501 -11.570 0.595 1.00 80.44 71 GLY A O 1
ATOM 549 N N . LEU A 1 72 ? 17.594 -13.697 1.306 1.00 77.69 72 LEU A N 1
ATOM 550 C CA . LEU A 1 72 ? 18.342 -14.224 0.149 1.00 77.69 72 LEU A CA 1
ATOM 551 C C . LEU A 1 72 ? 17.578 -14.085 -1.181 1.00 77.69 72 LEU A C 1
ATOM 553 O O . LEU A 1 72 ? 18.197 -13.948 -2.238 1.00 77.69 72 LEU A O 1
ATOM 557 N N . GLY A 1 73 ? 16.243 -14.084 -1.134 1.00 78.19 73 GLY A N 1
ATOM 558 C CA . GLY A 1 73 ? 15.385 -13.867 -2.296 1.00 78.19 73 GLY A CA 1
ATOM 559 C C . GLY A 1 73 ? 15.549 -12.468 -2.891 1.00 78.19 73 GLY A C 1
ATOM 560 O O . GLY A 1 73 ? 15.610 -12.331 -4.111 1.00 78.19 73 GLY A O 1
ATOM 561 N N . PHE A 1 74 ? 15.751 -11.449 -2.047 1.00 78.62 74 PHE A N 1
ATOM 562 C CA . PHE A 1 74 ? 16.058 -10.086 -2.493 1.00 78.62 74 PHE A CA 1
ATOM 563 C C . PHE A 1 74 ? 17.358 -10.022 -3.301 1.00 78.62 74 PHE A C 1
ATOM 565 O O . PHE A 1 74 ? 17.381 -9.455 -4.390 1.00 78.62 74 PHE A O 1
ATOM 572 N N . TYR A 1 75 ? 18.429 -10.653 -2.809 1.00 76.44 75 TYR A N 1
ATOM 573 C CA . TYR A 1 75 ? 19.710 -10.705 -3.520 1.00 76.44 75 TYR A CA 1
ATOM 574 C C . TYR A 1 75 ? 19.572 -11.430 -4.860 1.00 76.44 75 TYR A C 1
ATOM 576 O O . TYR A 1 75 ? 20.061 -10.948 -5.879 1.00 76.44 75 TYR A O 1
ATOM 584 N N . LYS A 1 76 ? 18.841 -12.552 -4.880 1.00 79.38 76 LYS A N 1
ATOM 585 C CA . LYS A 1 76 ? 18.535 -13.284 -6.115 1.00 79.38 76 LYS A CA 1
ATOM 586 C C . LYS A 1 76 ? 17.720 -12.434 -7.093 1.00 79.38 76 LYS A C 1
ATOM 588 O O . LYS A 1 76 ? 17.995 -12.461 -8.286 1.00 79.38 76 LYS A O 1
ATOM 593 N N . PHE A 1 77 ? 16.743 -11.673 -6.607 1.00 76.75 77 PHE A N 1
ATOM 594 C CA . PHE 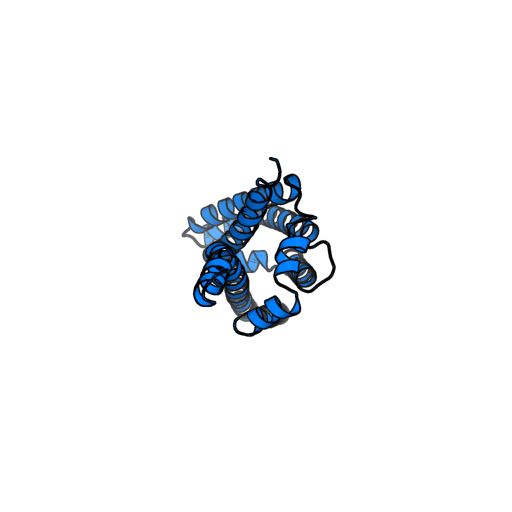A 1 77 ? 15.955 -10.743 -7.413 1.00 76.75 77 PHE A CA 1
ATOM 595 C C . PHE A 1 77 ? 16.818 -9.618 -7.990 1.00 76.75 77 PHE A C 1
ATOM 597 O O . PHE A 1 77 ? 16.803 -9.413 -9.199 1.00 76.75 77 PHE A O 1
ATOM 604 N N . ALA A 1 78 ? 17.609 -8.938 -7.157 1.00 77.50 78 ALA A N 1
ATOM 605 C CA . ALA A 1 78 ? 18.493 -7.856 -7.584 1.00 77.50 78 ALA A CA 1
ATOM 606 C C . ALA A 1 78 ? 19.523 -8.331 -8.622 1.00 77.50 78 ALA A C 1
ATOM 608 O O . ALA A 1 78 ? 19.833 -7.605 -9.566 1.00 77.50 78 ALA A O 1
ATOM 609 N N . TRP A 1 79 ? 20.008 -9.567 -8.478 1.00 73.88 79 TRP A N 1
ATOM 610 C CA . TRP A 1 79 ? 20.899 -10.204 -9.441 1.00 73.88 79 TRP A CA 1
ATOM 611 C C . TRP A 1 79 ? 20.186 -10.571 -10.751 1.00 73.88 79 TRP A C 1
ATOM 613 O O . TRP A 1 79 ? 20.646 -10.196 -11.824 1.00 73.88 79 TRP A O 1
ATOM 623 N N . ASN A 1 80 ? 19.039 -11.258 -10.676 1.00 74.25 80 ASN A N 1
ATOM 624 C CA . ASN A 1 80 ? 18.322 -11.774 -11.850 1.00 74.25 80 ASN A CA 1
ATOM 625 C C . ASN A 1 80 ? 17.615 -10.691 -12.669 1.00 74.25 80 ASN A C 1
ATOM 627 O O . ASN A 1 80 ? 17.568 -10.780 -13.890 1.00 74.25 80 ASN A O 1
ATOM 631 N N . VAL A 1 81 ? 17.026 -9.695 -12.005 1.00 68.69 81 VAL A N 1
ATOM 632 C CA . VAL A 1 81 ? 16.358 -8.568 -12.673 1.00 68.69 81 VAL A CA 1
ATOM 633 C C . VAL A 1 81 ? 17.380 -7.544 -13.165 1.00 68.69 81 VAL A C 1
ATOM 635 O O . VAL A 1 81 ? 17.061 -6.735 -14.027 1.00 68.69 81 VAL A O 1
ATOM 638 N N . GLY A 1 82 ? 18.618 -7.609 -12.671 1.00 69.06 82 GLY A N 1
ATOM 639 C CA . GLY A 1 82 ? 19.655 -6.631 -12.948 1.00 69.06 82 GLY A CA 1
ATOM 640 C C . GLY A 1 82 ? 19.361 -5.339 -12.197 1.00 69.06 82 GLY A C 1
ATOM 641 O O . GLY A 1 82 ? 18.486 -4.559 -12.561 1.00 69.06 82 GLY A O 1
ATOM 642 N N . TRP A 1 83 ? 20.111 -5.071 -11.135 1.00 74.25 83 TRP A N 1
ATOM 643 C CA . TRP A 1 83 ? 19.955 -3.843 -10.353 1.00 74.25 83 TRP A CA 1
ATOM 644 C C . TRP A 1 83 ? 20.040 -2.568 -11.211 1.00 74.25 83 TRP A C 1
ATOM 646 O O . TRP A 1 83 ? 19.305 -1.603 -10.998 1.00 74.25 83 TRP A O 1
ATOM 656 N N . GLU A 1 84 ? 20.879 -2.596 -12.246 1.00 66.88 84 GLU A N 1
ATOM 657 C CA . GLU A 1 84 ? 20.989 -1.505 -13.211 1.00 66.88 84 GLU A CA 1
ATOM 658 C C . GLU A 1 84 ? 19.720 -1.307 -14.047 1.00 66.88 84 GLU A C 1
ATOM 660 O O . GLU A 1 84 ? 19.399 -0.170 -14.385 1.00 66.88 84 GLU A O 1
ATOM 665 N N . TYR A 1 85 ? 18.960 -2.369 -14.330 1.00 68.12 85 TYR A N 1
ATOM 666 C CA . TYR A 1 85 ? 17.660 -2.278 -14.995 1.00 68.12 85 TYR A CA 1
ATOM 667 C C . TYR A 1 85 ? 16.625 -1.599 -14.092 1.00 68.12 85 TYR A C 1
ATOM 669 O O . TYR A 1 85 ? 15.962 -0.658 -14.526 1.00 68.12 85 TYR A O 1
ATOM 677 N N . VAL A 1 86 ? 16.524 -1.998 -12.817 1.00 71.88 86 VAL A N 1
ATOM 678 C CA . VAL A 1 86 ? 15.612 -1.337 -11.861 1.00 71.88 86 VAL A CA 1
ATOM 679 C C . VAL A 1 86 ? 15.951 0.150 -11.742 1.00 71.88 86 VAL A C 1
ATOM 681 O O . VAL A 1 86 ? 15.056 0.988 -11.794 1.00 71.88 86 VAL A O 1
ATOM 684 N N . ARG A 1 87 ? 17.239 0.495 -11.658 1.00 69.38 87 ARG A N 1
ATOM 685 C CA . ARG A 1 87 ? 17.696 1.887 -11.569 1.00 69.38 87 ARG A CA 1
ATOM 686 C C . ARG A 1 87 ? 17.397 2.695 -12.836 1.00 69.38 87 ARG A C 1
ATOM 688 O O . ARG A 1 87 ? 16.831 3.779 -12.747 1.00 69.38 87 ARG A O 1
ATOM 695 N N . ASN A 1 88 ? 17.791 2.185 -14.002 1.00 64.12 88 ASN A N 1
ATOM 696 C CA . ASN A 1 88 ? 17.837 2.977 -15.233 1.00 64.12 88 ASN A CA 1
ATOM 697 C C . ASN A 1 88 ? 16.527 2.911 -16.033 1.00 64.12 88 ASN A C 1
ATOM 699 O O . ASN A 1 88 ? 16.128 3.904 -16.630 1.00 64.12 88 ASN A O 1
ATOM 703 N N . TYR A 1 89 ? 15.833 1.770 -16.034 1.00 62.78 89 TYR A N 1
ATOM 704 C CA . TYR A 1 89 ? 14.639 1.568 -16.861 1.00 62.78 89 TYR A CA 1
ATOM 705 C C . TYR A 1 89 ? 13.331 1.808 -16.115 1.00 62.78 89 TYR A C 1
ATOM 707 O O . TYR A 1 89 ? 12.426 2.416 -16.680 1.00 62.78 89 TYR A O 1
ATOM 715 N N . ALA A 1 90 ? 13.211 1.361 -14.860 1.00 68.19 90 ALA A N 1
ATOM 716 C CA . ALA A 1 90 ? 11.978 1.592 -14.109 1.00 68.19 90 ALA A CA 1
ATOM 717 C C . ALA A 1 90 ? 11.846 3.060 -13.682 1.00 68.19 90 ALA A C 1
ATOM 719 O O . ALA A 1 90 ? 10.775 3.641 -13.794 1.00 68.19 90 ALA A O 1
ATOM 720 N N . TRP A 1 91 ? 12.939 3.682 -13.236 1.00 72.94 91 TRP A N 1
ATOM 721 C CA . TRP A 1 91 ? 12.906 5.041 -12.689 1.00 72.94 91 TRP A CA 1
ATOM 722 C C . TRP A 1 91 ? 13.622 6.096 -13.540 1.00 72.94 91 TRP A C 1
ATOM 724 O O . TRP A 1 91 ? 13.484 7.275 -13.239 1.00 72.94 91 TRP A O 1
ATOM 734 N N . GLY A 1 92 ? 14.377 5.717 -14.576 1.00 61.62 92 GLY A N 1
ATOM 735 C CA . GLY A 1 92 ? 15.168 6.666 -15.374 1.00 61.62 92 GLY A CA 1
ATOM 736 C C . GLY A 1 92 ? 14.434 7.250 -16.584 1.00 61.62 92 GLY A C 1
ATOM 737 O O . GLY A 1 92 ? 14.395 8.464 -16.735 1.00 61.62 92 GLY A O 1
ATOM 738 N N . ASP A 1 93 ? 13.819 6.415 -17.428 1.00 56.03 93 ASP A N 1
ATOM 739 C CA . ASP A 1 93 ? 13.278 6.854 -18.733 1.00 56.03 93 ASP A CA 1
ATOM 740 C C . ASP A 1 93 ? 11.787 7.271 -18.680 1.00 56.03 93 ASP A C 1
ATOM 742 O O . ASP A 1 93 ? 11.311 8.089 -19.463 1.00 56.03 93 ASP A O 1
ATOM 746 N N . ALA A 1 94 ? 11.024 6.740 -17.713 1.00 53.59 94 ALA A N 1
ATOM 747 C CA . ALA A 1 94 ? 9.579 6.980 -17.569 1.00 53.59 94 ALA A CA 1
ATOM 748 C C . ALA A 1 94 ? 9.205 7.978 -16.453 1.00 53.59 94 ALA A C 1
ATOM 750 O O . ALA A 1 94 ? 8.066 8.458 -16.372 1.00 53.59 94 ALA A O 1
ATOM 751 N N . ALA A 1 95 ? 10.150 8.309 -15.575 1.00 62.38 95 ALA A N 1
ATOM 752 C CA . ALA A 1 95 ? 9.897 9.103 -14.383 1.00 62.38 95 ALA A CA 1
ATOM 753 C C . ALA A 1 95 ? 10.057 10.602 -14.678 1.00 62.38 95 ALA A C 1
ATOM 755 O O . ALA A 1 95 ? 10.942 11.277 -14.161 1.00 62.38 95 ALA A O 1
ATOM 756 N N . SER A 1 96 ? 9.180 11.139 -15.535 1.00 69.00 96 SER A N 1
ATOM 757 C CA . SER A 1 96 ? 9.151 12.583 -15.785 1.00 69.00 96 SER A CA 1
ATOM 758 C C . SER A 1 96 ? 9.027 13.346 -14.458 1.00 69.00 96 SER A C 1
ATOM 760 O O . SER A 1 96 ? 8.347 12.879 -13.536 1.00 69.00 96 SER A O 1
ATOM 762 N N . PHE A 1 97 ? 9.615 14.543 -14.362 1.00 69.75 97 PHE A N 1
ATOM 763 C CA . PHE A 1 97 ? 9.483 15.406 -13.179 1.00 69.75 97 PHE A CA 1
ATOM 764 C C . PHE A 1 97 ? 8.016 15.572 -12.741 1.00 69.75 97 PHE A C 1
ATOM 766 O O . PHE A 1 97 ? 7.708 15.575 -11.552 1.00 69.75 97 PHE A O 1
ATOM 773 N N . ARG A 1 98 ? 7.082 15.615 -13.701 1.00 80.31 98 ARG A N 1
ATOM 774 C CA . ARG A 1 98 ? 5.636 15.653 -13.440 1.00 80.31 98 ARG A CA 1
ATOM 775 C C . ARG A 1 98 ? 5.117 14.365 -12.785 1.00 80.31 98 ARG A C 1
ATOM 777 O O . ARG A 1 98 ? 4.289 14.443 -11.879 1.00 80.31 98 ARG A O 1
ATOM 784 N N . THR A 1 99 ? 5.567 13.193 -13.232 1.00 84.94 99 THR A N 1
ATOM 785 C CA . THR A 1 99 ? 5.167 11.894 -12.663 1.00 84.94 99 THR A CA 1
ATOM 786 C C . THR A 1 99 ? 5.698 11.738 -11.240 1.00 84.94 99 THR A C 1
ATOM 788 O O . THR A 1 99 ? 4.912 11.448 -10.339 1.00 84.94 99 THR A O 1
ATOM 791 N N . LEU A 1 100 ? 6.997 11.983 -11.026 1.00 85.94 100 LEU A N 1
ATOM 792 C CA . LEU A 1 100 ? 7.630 11.867 -9.707 1.00 85.94 100 LEU A CA 1
ATOM 793 C C . LEU A 1 100 ? 7.159 12.948 -8.737 1.00 85.94 100 LEU A C 1
ATOM 795 O O . LEU A 1 100 ? 6.833 12.635 -7.596 1.00 85.94 100 LEU A O 1
ATOM 799 N N . GLY A 1 101 ? 7.052 14.198 -9.188 1.00 87.62 101 GLY A N 1
ATOM 800 C CA . GLY A 1 101 ? 6.533 15.295 -8.373 1.00 87.62 101 GLY A CA 1
ATOM 801 C C . GLY A 1 101 ? 5.091 15.045 -7.932 1.00 87.62 101 GLY A C 1
ATOM 802 O O . 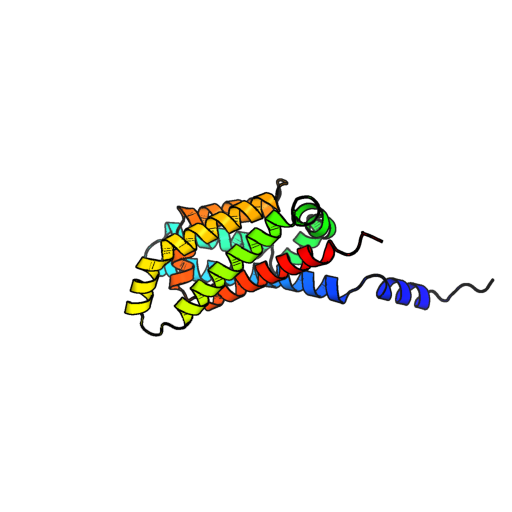GLY A 1 101 ? 4.766 15.213 -6.759 1.00 87.62 101 GLY A O 1
ATOM 803 N N . GLY A 1 102 ? 4.241 14.554 -8.841 1.00 91.06 102 GLY A N 1
ATOM 804 C CA . GLY A 1 102 ? 2.877 14.149 -8.502 1.00 91.06 102 GLY A CA 1
ATOM 805 C C . GLY A 1 102 ? 2.828 12.969 -7.526 1.00 91.06 102 GLY A C 1
ATOM 806 O O . GLY A 1 102 ? 2.053 13.006 -6.579 1.00 91.06 102 GLY A O 1
ATOM 807 N N . LEU A 1 103 ? 3.686 11.957 -7.707 1.00 92.12 103 LEU A N 1
ATOM 808 C CA . LEU A 1 103 ? 3.784 10.814 -6.793 1.00 92.12 103 LEU A CA 1
ATOM 809 C C . LEU A 1 103 ? 4.176 11.272 -5.384 1.00 92.12 103 LEU A C 1
ATOM 811 O O . LEU A 1 103 ? 3.518 10.909 -4.416 1.00 92.12 103 LEU A O 1
ATOM 815 N N . ILE A 1 104 ? 5.213 12.102 -5.269 1.00 92.56 104 ILE A N 1
ATOM 816 C CA . ILE A 1 104 ? 5.683 12.641 -3.988 1.00 92.56 104 ILE A CA 1
ATOM 817 C C . ILE A 1 104 ? 4.598 13.496 -3.321 1.00 92.56 104 ILE A C 1
ATOM 819 O O . ILE A 1 104 ? 4.412 13.401 -2.107 1.00 92.56 104 ILE A O 1
ATOM 823 N N . SER A 1 105 ? 3.863 14.301 -4.093 1.00 94.88 105 SER A N 1
ATOM 824 C CA . SER A 1 105 ? 2.731 15.083 -3.587 1.00 94.88 105 SER A CA 1
ATOM 825 C C . SER A 1 105 ? 1.646 14.183 -2.994 1.00 94.88 105 SER A C 1
ATOM 827 O O . SER A 1 105 ? 1.257 14.379 -1.844 1.00 94.88 105 SER A O 1
ATOM 829 N N . ASP A 1 106 ? 1.213 13.161 -3.738 1.00 96.12 106 ASP A N 1
ATOM 830 C CA . ASP A 1 106 ? 0.167 12.236 -3.291 1.00 96.12 106 ASP A CA 1
ATOM 831 C C . ASP A 1 106 ? 0.616 11.441 -2.044 1.00 96.12 106 ASP A C 1
ATOM 833 O O . ASP A 1 106 ? -0.161 11.256 -1.105 1.00 96.12 106 ASP A O 1
ATOM 837 N N . LEU A 1 107 ? 1.890 11.016 -1.990 1.00 96.25 107 LEU A N 1
ATOM 838 C CA . LEU A 1 107 ? 2.479 10.343 -0.822 1.00 96.25 107 LEU A CA 1
ATOM 839 C C . LEU A 1 107 ? 2.508 11.260 0.409 1.00 96.25 107 LEU A C 1
ATOM 841 O O . LEU A 1 107 ? 2.190 10.812 1.507 1.00 96.25 107 LEU A O 1
ATOM 845 N N . ASN A 1 108 ? 2.870 12.537 0.246 1.00 97.12 108 ASN A N 1
ATOM 846 C CA . ASN A 1 108 ? 2.875 13.508 1.344 1.00 97.12 108 ASN A CA 1
ATOM 847 C C . ASN A 1 108 ? 1.467 13.778 1.878 1.00 97.12 108 ASN A C 1
ATOM 849 O O . ASN A 1 108 ? 1.282 13.865 3.091 1.00 97.12 108 ASN A O 1
ATOM 853 N N . GLU A 1 109 ? 0.478 13.891 0.993 1.00 97.75 109 GLU A N 1
ATOM 854 C CA . GLU A 1 109 ? -0.908 14.092 1.406 1.00 97.75 109 GLU A CA 1
ATOM 855 C C . GLU A 1 109 ? -1.451 12.868 2.156 1.00 97.75 109 GLU A C 1
ATOM 857 O O . GLU A 1 109 ? -2.095 13.011 3.199 1.00 97.75 109 GLU A O 1
ATOM 862 N N . LEU A 1 110 ? -1.123 11.660 1.684 1.00 96.25 110 LEU A N 1
ATOM 863 C CA . LEU A 1 110 ? -1.486 10.425 2.373 1.00 96.25 110 LEU A CA 1
ATOM 864 C C . LEU A 1 110 ? -0.780 10.305 3.732 1.00 96.25 110 LEU A C 1
ATOM 866 O O . LEU A 1 110 ? -1.430 9.964 4.717 1.00 96.25 110 LEU A O 1
ATOM 870 N N . LEU A 1 111 ? 0.513 10.640 3.824 1.00 96.12 111 LEU A N 1
ATOM 871 C CA . LEU A 1 111 ? 1.233 10.703 5.103 1.00 96.12 111 LEU A CA 1
ATOM 872 C C . LEU A 1 111 ? 0.577 11.686 6.072 1.00 96.12 111 LEU A C 1
ATOM 874 O O . LEU A 1 111 ? 0.403 11.345 7.238 1.00 96.12 111 LEU A O 1
ATOM 878 N N . GLY A 1 112 ? 0.182 12.872 5.600 1.00 95.62 112 GLY A N 1
ATOM 879 C CA . GLY A 1 112 ? -0.542 13.859 6.403 1.00 95.62 112 GLY A CA 1
ATOM 880 C C . GLY A 1 112 ? -1.809 13.270 7.024 1.00 95.62 112 GLY A C 1
ATOM 881 O O . GLY A 1 112 ? -1.982 13.330 8.241 1.00 95.62 112 GLY A O 1
ATOM 882 N N . ALA A 1 113 ? -2.628 12.593 6.214 1.00 94.69 113 ALA A N 1
ATOM 883 C CA . ALA A 1 113 ? -3.823 11.899 6.690 1.00 94.69 113 ALA A CA 1
ATOM 884 C C . ALA A 1 113 ? -3.496 10.808 7.731 1.00 94.69 113 ALA A C 1
ATOM 886 O O . ALA A 1 113 ? -4.199 10.664 8.729 1.00 94.69 113 ALA A O 1
ATOM 887 N N . LEU A 1 114 ? -2.406 10.057 7.549 1.00 94.50 114 LEU A N 1
ATOM 888 C CA . LEU A 1 114 ? -1.983 9.050 8.525 1.00 94.50 114 LEU A CA 1
ATOM 889 C C . LEU A 1 114 ? -1.460 9.659 9.829 1.00 94.50 114 LEU A C 1
ATOM 891 O O . LEU A 1 114 ? -1.671 9.078 10.891 1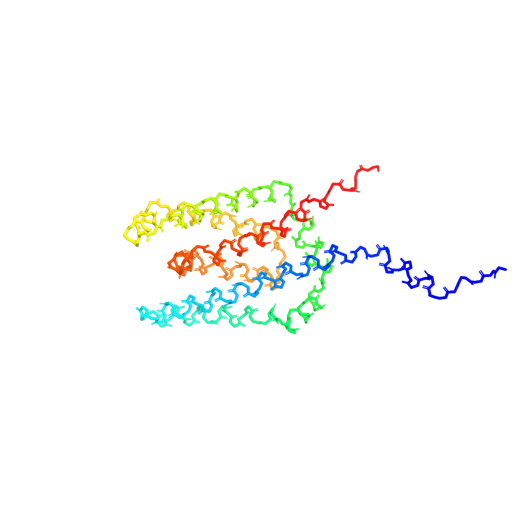.00 94.50 114 LEU A O 1
ATOM 895 N N . TYR A 1 115 ? -0.788 10.810 9.781 1.00 94.06 115 TYR A N 1
ATOM 896 C CA . TYR A 1 115 ? -0.387 11.533 10.989 1.00 94.06 115 TYR A CA 1
ATOM 897 C C . TYR A 1 115 ? -1.596 12.051 11.765 1.00 94.06 115 TYR A C 1
ATOM 899 O O . TYR A 1 115 ? -1.597 11.961 12.991 1.00 94.06 115 TYR A O 1
ATOM 907 N N . GLU A 1 116 ? -2.622 12.550 11.072 1.00 94.19 116 GLU A N 1
ATOM 908 C CA . GLU A 1 116 ? -3.897 12.911 11.698 1.00 94.19 116 GLU A CA 1
ATOM 909 C C . GLU A 1 116 ? -4.544 11.700 12.370 1.00 94.19 116 GLU A C 1
ATOM 911 O O . GLU A 1 116 ? -4.855 11.769 13.555 1.00 94.19 116 GLU A O 1
ATOM 916 N N . LEU A 1 117 ? -4.672 10.575 11.655 1.00 92.88 117 LEU A N 1
ATOM 917 C CA . LEU A 1 117 ? -5.238 9.341 12.206 1.00 92.88 117 LEU A CA 1
ATOM 918 C C . LEU A 1 117 ? -4.468 8.853 13.442 1.00 92.88 117 LEU A C 1
ATOM 920 O O . LEU A 1 117 ? -5.074 8.399 14.408 1.00 92.88 117 LEU A O 1
ATOM 924 N N . ASN A 1 118 ? -3.137 8.961 13.441 1.00 91.56 118 ASN A N 1
ATOM 925 C CA . ASN A 1 118 ? -2.327 8.506 14.570 1.00 91.56 118 ASN A CA 1
ATOM 926 C C . ASN A 1 118 ? -2.489 9.332 15.841 1.00 91.56 118 ASN A C 1
ATOM 928 O O . ASN A 1 118 ? -2.164 8.838 16.912 1.00 91.56 118 ASN A O 1
ATOM 932 N N . ARG A 1 119 ? -2.913 10.592 15.717 1.00 92.06 119 ARG A N 1
ATOM 933 C CA . ARG A 1 119 ? -3.151 11.483 16.861 1.00 92.06 119 ARG A CA 1
ATOM 934 C C . ARG A 1 119 ? -4.480 11.199 17.557 1.00 92.06 119 ARG A C 1
ATOM 936 O O . ARG A 1 119 ? -4.764 11.819 18.574 1.00 92.06 119 ARG A O 1
ATOM 943 N N . ILE A 1 120 ? -5.301 10.319 16.988 1.00 92.69 120 ILE A N 1
ATOM 944 C CA . ILE A 1 120 ? -6.591 9.948 17.549 1.00 92.69 120 ILE A CA 1
ATOM 945 C C . ILE A 1 120 ? -6.399 8.736 18.460 1.00 92.69 120 ILE A C 1
ATOM 947 O O . ILE A 1 120 ? -6.097 7.636 17.984 1.00 92.69 120 ILE A O 1
ATOM 951 N N . ASP A 1 121 ? -6.635 8.942 19.754 1.00 88.25 121 ASP A N 1
ATOM 952 C CA . ASP A 1 121 ? -6.502 7.908 20.787 1.00 88.25 121 ASP A CA 1
ATOM 953 C C . ASP A 1 121 ? -7.795 7.101 21.003 1.00 88.25 121 ASP A C 1
ATOM 955 O O . ASP A 1 121 ? -7.757 5.988 21.519 1.00 88.25 121 ASP A O 1
ATOM 959 N N . SER A 1 122 ? -8.951 7.638 20.596 1.00 92.88 122 SER A N 1
ATOM 960 C CA . SER A 1 122 ? -10.260 6.996 20.773 1.00 92.88 122 SER A CA 1
ATOM 961 C C . SER A 1 122 ? -10.664 6.154 19.561 1.00 92.88 122 SER A C 1
ATOM 963 O O . SER A 1 122 ? -10.757 6.668 18.446 1.00 92.88 122 SER A O 1
ATOM 965 N N . ASP A 1 123 ? -11.013 4.884 19.778 1.00 90.19 123 ASP A N 1
ATOM 966 C CA . ASP A 1 123 ? -11.488 3.980 18.718 1.00 90.19 123 ASP A CA 1
ATOM 967 C C . ASP A 1 123 ? -12.750 4.500 18.015 1.00 90.19 123 ASP A C 1
ATOM 969 O O . ASP A 1 123 ? -12.862 4.437 16.789 1.00 90.19 123 ASP A O 1
ATOM 973 N N . ALA A 1 124 ? -13.689 5.082 18.767 1.00 93.31 124 ALA A N 1
ATOM 974 C CA . ALA A 1 124 ? -14.902 5.665 18.195 1.00 93.31 124 ALA A CA 1
ATOM 975 C C . ALA A 1 124 ? -14.574 6.855 17.279 1.00 93.31 124 ALA A C 1
ATOM 977 O O . ALA A 1 124 ? -15.153 7.011 16.199 1.00 93.31 124 ALA A O 1
ATOM 978 N N . GLU A 1 125 ? -13.606 7.676 17.684 1.00 94.00 125 GLU A N 1
ATOM 979 C CA . GLU A 1 125 ? -13.154 8.813 16.892 1.00 94.00 125 GLU A CA 1
ATOM 980 C C . GLU A 1 125 ? -12.337 8.368 15.670 1.00 94.00 125 GLU A C 1
ATOM 982 O O . GLU A 1 125 ? -12.496 8.948 14.594 1.00 94.00 125 GLU A O 1
ATOM 987 N N . ARG A 1 126 ? -11.553 7.286 15.778 1.00 92.06 126 ARG A N 1
ATOM 988 C CA . ARG A 1 126 ? -10.856 6.656 14.644 1.00 92.06 126 ARG A CA 1
ATOM 989 C C . ARG A 1 126 ? -11.839 6.149 13.598 1.00 92.06 126 ARG A C 1
ATOM 991 O O . ARG A 1 126 ? -11.666 6.422 12.411 1.00 92.06 126 ARG A O 1
ATOM 998 N N . VAL A 1 127 ? -12.907 5.472 14.020 1.00 92.75 127 VAL A N 1
ATOM 999 C CA . VAL A 1 127 ? -13.978 5.019 13.116 1.00 92.75 127 VAL A CA 1
ATOM 1000 C C . VAL A 1 127 ? -14.671 6.211 12.453 1.00 92.75 127 VAL A C 1
ATOM 1002 O O . VAL A 1 127 ? -14.897 6.206 11.240 1.00 92.75 127 VAL A O 1
ATOM 1005 N N . ALA A 1 128 ? -14.957 7.272 13.212 1.00 95.25 128 ALA A N 1
ATOM 1006 C CA . ALA A 1 128 ? -15.548 8.486 12.660 1.00 95.25 128 ALA A CA 1
ATOM 1007 C C . ALA A 1 128 ? -14.607 9.179 11.655 1.00 95.25 128 ALA A C 1
ATOM 1009 O O . ALA A 1 128 ? -15.056 9.640 10.603 1.00 95.25 128 ALA A O 1
ATOM 1010 N N . TRP A 1 129 ? -13.301 9.227 11.940 1.00 95.06 129 TRP A N 1
ATOM 1011 C CA . TRP A 1 129 ? -12.282 9.729 11.018 1.00 95.06 129 TRP A CA 1
ATOM 1012 C C . TRP A 1 129 ? -12.237 8.895 9.739 1.00 95.06 129 TRP A C 1
ATOM 1014 O O . TRP A 1 129 ? -12.252 9.467 8.649 1.00 95.06 129 TRP A O 1
ATOM 1024 N N . MET A 1 130 ? -12.264 7.564 9.855 1.00 94.06 130 MET A N 1
ATOM 1025 C CA . MET A 1 130 ? -12.307 6.649 8.712 1.00 94.06 130 MET A CA 1
ATOM 1026 C C . MET A 1 130 ? -13.522 6.933 7.825 1.00 94.06 130 MET A C 1
ATOM 1028 O O . MET A 1 130 ? -13.374 7.074 6.613 1.00 94.06 130 MET A O 1
ATOM 1032 N N . GLY A 1 131 ? -14.706 7.114 8.416 1.00 94.69 131 GLY A N 1
ATOM 1033 C CA . GLY A 1 131 ? -15.927 7.443 7.674 1.00 94.69 131 GLY A CA 1
ATOM 1034 C C . GLY A 1 131 ? -15.829 8.740 6.859 1.00 94.69 131 GLY A C 1
ATOM 1035 O O . GLY A 1 131 ? -16.377 8.818 5.761 1.00 94.69 131 GLY A O 1
ATOM 1036 N N . ARG A 1 132 ? -15.094 9.743 7.357 1.00 95.69 132 ARG A N 1
ATOM 1037 C CA . ARG A 1 132 ? -14.913 11.038 6.676 1.00 95.69 132 ARG A CA 1
ATOM 1038 C C . ARG A 1 132 ? -13.778 11.033 5.651 1.00 95.69 132 ARG A C 1
ATOM 1040 O O . ARG A 1 132 ? -13.895 11.675 4.611 1.00 95.69 132 ARG A O 1
ATOM 1047 N N . ASN A 1 133 ? -12.688 10.320 5.933 1.00 95.56 133 ASN A N 1
ATOM 1048 C CA . ASN A 1 133 ? -11.424 10.470 5.205 1.00 95.56 133 ASN A CA 1
ATOM 1049 C C . ASN A 1 133 ? -11.086 9.301 4.275 1.00 95.56 133 ASN A C 1
ATOM 1051 O O . ASN A 1 133 ? -10.274 9.469 3.364 1.00 95.56 133 ASN A O 1
ATOM 1055 N N . TYR A 1 134 ? -11.720 8.135 4.432 1.00 94.81 134 TYR A N 1
ATOM 1056 C CA . TYR A 1 134 ? -11.348 6.939 3.670 1.00 94.81 134 TYR A CA 1
ATOM 1057 C C . TYR A 1 134 ? -11.458 7.130 2.153 1.00 94.81 134 TYR A C 1
ATOM 1059 O O . TYR A 1 134 ? -10.554 6.745 1.418 1.00 94.81 134 TYR A O 1
ATOM 1067 N N . LYS A 1 135 ? -12.516 7.794 1.666 1.00 96.19 135 LYS A N 1
ATOM 1068 C CA . LYS A 1 135 ? -12.679 8.076 0.228 1.00 96.19 135 LYS A CA 1
ATOM 1069 C C . LYS A 1 135 ? -11.516 8.902 -0.330 1.00 96.19 135 LYS A C 1
ATOM 1071 O O . LYS A 1 135 ? -11.058 8.644 -1.442 1.00 96.19 135 LYS A O 1
ATOM 1076 N N . LYS A 1 136 ? -11.034 9.879 0.445 1.00 96.56 136 LYS A N 1
ATOM 1077 C CA . LYS A 1 136 ? -9.880 10.706 0.084 1.00 96.56 136 LYS A CA 1
ATOM 1078 C C . LYS A 1 136 ? -8.602 9.866 0.068 1.00 96.56 136 LYS A C 1
ATOM 1080 O O . LYS A 1 136 ? -7.896 9.878 -0.935 1.00 96.56 136 LYS A O 1
ATOM 1085 N N . ALA A 1 137 ? -8.354 9.087 1.122 1.00 95.31 137 ALA A N 1
ATOM 1086 C CA . ALA A 1 137 ? -7.197 8.196 1.207 1.00 95.31 137 ALA A CA 1
ATOM 1087 C C . ALA A 1 137 ? -7.158 7.189 0.044 1.00 95.31 137 ALA A C 1
ATOM 1089 O O . ALA A 1 137 ? -6.130 7.046 -0.610 1.00 95.31 137 ALA A O 1
ATOM 1090 N N . LEU A 1 138 ? -8.294 6.565 -0.283 1.00 96.00 138 LEU A N 1
ATOM 1091 C CA . LEU A 1 138 ? -8.417 5.640 -1.410 1.00 96.00 138 LEU A CA 1
ATOM 1092 C C . LEU A 1 138 ? -8.162 6.333 -2.757 1.00 96.00 138 LEU A C 1
ATOM 1094 O O . LEU A 1 138 ? -7.511 5.765 -3.633 1.00 96.00 138 LEU A O 1
ATOM 1098 N N . GLY A 1 139 ? -8.637 7.573 -2.917 1.00 97.44 139 GLY A N 1
ATOM 1099 C CA . GLY A 1 139 ? -8.353 8.402 -4.090 1.00 97.44 139 GLY A CA 1
ATOM 1100 C C . GLY A 1 139 ? -6.858 8.684 -4.265 1.00 97.44 139 GLY A C 1
ATOM 1101 O O . GLY A 1 139 ? -6.331 8.516 -5.366 1.00 97.44 139 GLY A O 1
ATOM 1102 N N . LEU A 1 140 ? -6.165 9.031 -3.176 1.00 96.75 140 LEU A N 1
ATOM 1103 C CA . LEU A 1 140 ? -4.712 9.229 -3.169 1.00 96.75 140 LEU A CA 1
ATOM 1104 C C . LEU A 1 140 ? -3.974 7.932 -3.502 1.00 96.75 140 LEU A C 1
ATOM 1106 O O . LEU A 1 140 ? -3.121 7.928 -4.385 1.00 96.75 140 LEU A O 1
ATOM 1110 N N . SER A 1 141 ? -4.349 6.808 -2.881 1.00 95.69 141 SER A N 1
ATOM 1111 C CA . SER A 1 141 ? -3.771 5.498 -3.199 1.00 95.69 141 SER A CA 1
ATOM 1112 C C . SER A 1 141 ? -3.954 5.136 -4.674 1.00 95.69 141 SER A C 1
ATOM 1114 O O . SER A 1 141 ? -2.998 4.712 -5.319 1.00 95.69 141 SER A O 1
ATOM 1116 N N . LYS A 1 142 ? -5.142 5.364 -5.250 1.00 97.12 142 LYS A N 1
ATOM 1117 C CA . LYS A 1 142 ? -5.396 5.140 -6.682 1.00 97.12 142 LYS A CA 1
ATOM 1118 C C . LYS A 1 142 ? -4.451 5.961 -7.564 1.00 97.12 142 LYS A C 1
ATOM 1120 O O . LYS A 1 142 ? -3.891 5.414 -8.514 1.00 97.12 142 LYS A O 1
ATOM 1125 N N . SER A 1 143 ? -4.267 7.244 -7.248 1.00 96.00 143 SER A N 1
ATOM 1126 C CA . SER A 1 143 ? -3.343 8.131 -7.968 1.00 96.00 143 SER A CA 1
ATOM 1127 C C . SER A 1 143 ? -1.891 7.653 -7.850 1.00 96.00 143 SER A C 1
ATOM 1129 O O . SER A 1 143 ? -1.204 7.518 -8.864 1.00 96.00 143 SER A O 1
ATOM 1131 N N . ILE A 1 144 ? -1.454 7.290 -6.639 1.00 95.31 144 ILE A N 1
ATOM 1132 C CA . ILE A 1 144 ? -0.123 6.726 -6.369 1.00 95.31 144 ILE A CA 1
ATOM 1133 C C . ILE A 1 144 ? 0.122 5.489 -7.236 1.00 95.31 144 ILE A C 1
ATOM 1135 O O . ILE A 1 144 ? 1.108 5.450 -7.969 1.00 95.31 144 ILE A O 1
ATOM 1139 N N . PHE A 1 145 ? -0.785 4.506 -7.223 1.00 94.62 145 PHE A N 1
ATOM 1140 C CA . PHE A 1 145 ? -0.629 3.291 -8.026 1.00 94.62 145 PHE A CA 1
ATOM 1141 C C . PHE A 1 145 ? -0.611 3.580 -9.529 1.00 94.62 145 PHE A C 1
ATOM 1143 O O . PHE A 1 145 ? 0.219 3.024 -10.239 1.00 94.62 145 PHE A O 1
ATOM 1150 N N . ALA A 1 146 ? -1.457 4.487 -10.027 1.00 93.69 146 ALA A N 1
ATOM 1151 C CA . ALA A 1 146 ? -1.438 4.869 -11.440 1.00 93.69 146 ALA A CA 1
ATOM 1152 C C . ALA A 1 146 ? -0.086 5.480 -11.862 1.00 93.69 146 ALA A C 1
ATOM 1154 O O . ALA A 1 146 ? 0.439 5.174 -12.937 1.00 93.69 146 ALA A O 1
ATOM 1155 N N . ARG A 1 147 ? 0.521 6.306 -11.001 1.00 91.62 147 ARG A N 1
ATOM 1156 C CA . ARG A 1 147 ? 1.852 6.883 -11.246 1.00 91.62 147 ARG A CA 1
ATOM 1157 C C . ARG A 1 147 ? 2.956 5.839 -11.131 1.00 91.62 147 ARG A C 1
ATOM 1159 O O . ARG A 1 147 ? 3.843 5.829 -11.976 1.00 91.62 147 ARG A O 1
ATOM 1166 N N . LEU A 1 148 ? 2.883 4.933 -10.154 1.00 89.62 148 LEU A N 1
ATOM 1167 C CA . LEU A 1 148 ? 3.819 3.812 -10.042 1.00 89.62 148 LEU A CA 1
ATOM 1168 C C . LEU A 1 148 ? 3.756 2.909 -11.279 1.00 89.62 148 LEU A C 1
ATOM 1170 O O . LEU A 1 148 ? 4.798 2.539 -11.795 1.00 89.62 148 LEU A O 1
ATOM 1174 N N . LEU A 1 149 ? 2.577 2.623 -11.830 1.00 90.19 149 LEU A N 1
ATOM 1175 C CA . LEU A 1 149 ? 2.454 1.868 -13.087 1.00 90.19 149 LEU A CA 1
ATOM 1176 C C . LEU A 1 149 ? 2.983 2.636 -14.307 1.00 90.19 149 LEU A C 1
ATOM 1178 O O . LEU A 1 149 ? 3.402 2.029 -15.289 1.00 90.19 149 LEU A O 1
ATOM 1182 N N . THR A 1 150 ? 3.000 3.970 -14.244 1.00 88.19 150 THR A N 1
ATOM 1183 C CA . THR A 1 150 ? 3.658 4.800 -15.265 1.00 88.19 150 THR A CA 1
ATOM 1184 C C . THR A 1 150 ? 5.180 4.701 -15.157 1.00 88.19 150 THR A C 1
ATOM 1186 O O . THR A 1 150 ? 5.850 4.626 -16.182 1.00 88.19 150 THR A O 1
ATOM 1189 N N . VAL A 1 151 ? 5.716 4.666 -13.932 1.00 83.75 151 VAL A N 1
ATOM 1190 C CA . VAL A 1 151 ? 7.139 4.421 -13.640 1.00 83.75 151 VAL A CA 1
ATOM 1191 C C . VAL A 1 151 ? 7.521 3.009 -14.111 1.00 83.75 151 VAL A C 1
ATOM 1193 O O . VAL A 1 151 ? 8.349 2.836 -15.000 1.00 83.75 151 VAL A O 1
ATOM 1196 N N . PHE A 1 152 ? 6.824 1.980 -13.630 1.00 83.06 152 PHE A N 1
ATOM 1197 C CA . PHE A 1 152 ? 7.011 0.584 -14.030 1.00 83.06 152 PHE A CA 1
ATOM 1198 C C . PHE A 1 152 ? 6.302 0.262 -15.352 1.00 83.06 152 PHE A C 1
ATOM 1200 O O . PHE A 1 152 ? 5.467 -0.635 -15.423 1.00 83.06 152 PHE A O 1
ATOM 1207 N N . ARG A 1 153 ? 6.629 0.996 -16.423 1.00 80.56 153 ARG A N 1
ATOM 1208 C CA . ARG A 1 153 ? 5.939 0.863 -17.716 1.00 80.56 153 ARG A CA 1
ATOM 1209 C C . ARG A 1 153 ? 6.168 -0.489 -18.387 1.00 80.56 153 ARG A C 1
ATOM 1211 O O . ARG A 1 153 ? 5.299 -0.963 -19.112 1.00 80.56 153 ARG A O 1
ATOM 1218 N N . GLN A 1 154 ? 7.330 -1.100 -18.197 1.00 80.50 154 GLN A N 1
ATOM 1219 C CA . GLN A 1 154 ? 7.650 -2.383 -18.819 1.00 80.50 154 GLN A CA 1
ATOM 1220 C C . GLN A 1 154 ? 7.044 -3.536 -18.021 1.00 80.50 154 GLN A C 1
ATOM 1222 O O . GLN A 1 154 ? 7.050 -3.515 -16.789 1.00 80.50 154 GLN A O 1
ATOM 1227 N N . SER A 1 155 ? 6.534 -4.547 -18.725 1.00 80.31 155 SER A N 1
ATOM 1228 C CA . SER A 1 155 ? 6.108 -5.793 -18.090 1.00 80.31 155 SER A CA 1
ATOM 1229 C C . SER A 1 155 ? 7.280 -6.434 -17.354 1.00 80.31 155 SER A C 1
ATOM 1231 O O . SER A 1 155 ? 8.414 -6.432 -17.832 1.00 80.31 155 SER A O 1
ATOM 1233 N N . GLY A 1 156 ? 7.001 -6.971 -16.173 1.00 78.62 156 GLY A N 1
ATOM 1234 C CA . GLY A 1 156 ? 7.997 -7.612 -15.334 1.00 78.62 156 GLY A CA 1
ATOM 1235 C C . GLY A 1 156 ? 7.575 -7.643 -13.868 1.00 78.62 156 GLY A C 1
ATOM 1236 O O . GLY A 1 156 ? 6.548 -7.064 -13.504 1.00 78.62 156 GLY A O 1
ATOM 1237 N N . PRO A 1 157 ? 8.398 -8.253 -12.998 1.00 78.62 157 PRO A N 1
ATOM 1238 C CA . PRO A 1 157 ? 7.978 -8.606 -11.643 1.00 78.62 157 PRO A CA 1
ATOM 1239 C C . PRO A 1 157 ? 7.539 -7.415 -10.778 1.00 78.62 157 PRO A C 1
ATOM 1241 O O . PRO A 1 157 ? 6.639 -7.549 -9.955 1.00 78.62 157 PRO A O 1
ATOM 1244 N N . LEU A 1 158 ? 8.154 -6.238 -10.959 1.00 79.69 158 LEU A N 1
ATOM 1245 C CA . LEU A 1 158 ? 7.781 -5.029 -10.211 1.00 79.69 158 LEU A CA 1
ATOM 1246 C C . LEU A 1 158 ? 6.436 -4.466 -10.667 1.00 79.69 158 LEU A C 1
ATOM 1248 O O . LEU A 1 158 ? 5.625 -4.087 -9.827 1.00 79.69 158 LEU A O 1
ATOM 1252 N N . ARG A 1 159 ? 6.185 -4.435 -11.980 1.00 85.88 159 ARG A N 1
ATOM 1253 C CA . ARG A 1 159 ? 4.904 -3.975 -12.518 1.00 85.88 159 ARG A CA 1
ATOM 1254 C C . ARG A 1 159 ? 3.777 -4.899 -12.065 1.00 85.88 159 ARG A C 1
ATOM 1256 O O . ARG A 1 159 ? 2.796 -4.414 -11.517 1.00 85.88 159 ARG A O 1
ATOM 1263 N N . GLU A 1 160 ? 3.966 -6.209 -12.203 1.00 86.94 160 GLU A N 1
ATOM 1264 C CA . GLU A 1 160 ? 3.002 -7.222 -11.753 1.00 86.94 160 GLU A CA 1
ATOM 1265 C C . GLU A 1 160 ? 2.703 -7.089 -10.253 1.00 86.94 160 GLU A C 1
ATOM 1267 O O . GLU A 1 160 ? 1.545 -7.107 -9.842 1.00 86.94 160 GLU A O 1
ATOM 1272 N N . ALA A 1 161 ? 3.730 -6.880 -9.421 1.00 85.81 161 ALA A N 1
ATOM 1273 C CA . ALA A 1 161 ? 3.539 -6.655 -7.989 1.00 85.81 161 ALA A CA 1
ATOM 1274 C C . ALA A 1 161 ? 2.696 -5.399 -7.702 1.00 85.81 161 ALA A C 1
ATOM 1276 O O . ALA A 1 161 ? 1.827 -5.428 -6.830 1.00 85.81 161 ALA A O 1
ATOM 1277 N N . VAL A 1 162 ? 2.924 -4.307 -8.439 1.00 89.44 162 VAL A N 1
ATOM 1278 C CA . VAL A 1 162 ? 2.152 -3.061 -8.311 1.00 89.44 162 VAL A CA 1
ATOM 1279 C C . VAL A 1 162 ? 0.709 -3.246 -8.786 1.00 89.44 162 VAL A C 1
ATOM 1281 O O . VAL A 1 162 ? -0.193 -2.721 -8.139 1.00 89.44 162 VAL A O 1
ATOM 1284 N N . GLU A 1 163 ? 0.467 -4.008 -9.854 1.00 92.56 163 GLU A N 1
ATOM 1285 C CA . GLU A 1 163 ? -0.882 -4.326 -10.354 1.00 92.56 163 GLU A CA 1
ATOM 1286 C C . GLU A 1 163 ? -1.674 -5.155 -9.333 1.00 92.56 163 GLU A C 1
ATOM 1288 O O . GLU A 1 163 ? -2.798 -4.794 -8.981 1.00 92.56 163 GLU A O 1
ATOM 1293 N N . VAL A 1 164 ? -1.061 -6.205 -8.775 1.00 91.81 164 VAL A N 1
ATOM 1294 C CA . VAL A 1 164 ? -1.686 -7.029 -7.727 1.00 91.81 164 VAL A CA 1
ATOM 1295 C C . VAL A 1 164 ? -1.986 -6.194 -6.478 1.00 91.81 164 VAL A C 1
ATOM 1297 O O . VAL A 1 164 ? -3.081 -6.281 -5.922 1.00 91.81 164 VAL A O 1
ATOM 1300 N N . LEU A 1 165 ? -1.040 -5.356 -6.037 1.00 91.44 165 LEU A N 1
ATOM 1301 C CA . LEU A 1 165 ? -1.249 -4.470 -4.889 1.00 91.44 165 LEU A CA 1
ATOM 1302 C C . LEU A 1 165 ? -2.343 -3.435 -5.152 1.00 91.44 165 LEU A C 1
ATOM 1304 O O . LEU A 1 165 ? -3.162 -3.185 -4.269 1.00 91.44 165 LEU A O 1
ATOM 1308 N N . GLN A 1 166 ? -2.382 -2.849 -6.349 1.00 94.69 166 GLN A N 1
ATOM 1309 C CA . GLN A 1 166 ? -3.424 -1.905 -6.736 1.00 94.69 166 GLN A CA 1
ATOM 1310 C C . GLN A 1 166 ? -4.798 -2.570 -6.662 1.00 94.69 166 GLN A C 1
ATOM 1312 O O . GLN A 1 166 ? -5.706 -2.008 -6.051 1.00 94.69 166 GLN A O 1
ATOM 1317 N N . GLN A 1 167 ? -4.946 -3.760 -7.243 1.00 95.12 167 GLN A N 1
ATOM 1318 C CA . GLN A 1 167 ? -6.204 -4.496 -7.207 1.00 95.12 167 GLN A CA 1
ATOM 1319 C C . GLN A 1 167 ? -6.637 -4.779 -5.762 1.00 95.12 167 GLN A C 1
ATOM 1321 O O . GLN A 1 167 ? -7.766 -4.489 -5.368 1.00 95.12 167 GLN A O 1
ATOM 1326 N N . GLU A 1 168 ? -5.723 -5.271 -4.929 1.00 95.06 168 GLU A N 1
ATOM 1327 C CA . GLU A 1 168 ? -6.028 -5.629 -3.544 1.00 95.06 168 GLU A CA 1
ATOM 1328 C C . GLU A 1 168 ? -6.337 -4.391 -2.670 1.00 95.06 168 GLU A C 1
ATOM 1330 O O . GLU A 1 168 ? -7.173 -4.457 -1.767 1.00 95.06 168 GLU A O 1
ATOM 1335 N N . VAL A 1 169 ? -5.744 -3.228 -2.967 1.00 94.88 169 VAL A N 1
ATOM 1336 C CA . VAL A 1 169 ? -6.067 -1.947 -2.311 1.00 94.88 169 VAL A CA 1
ATOM 1337 C C . VAL A 1 169 ? -7.411 -1.380 -2.759 1.00 94.88 169 VAL A C 1
ATOM 1339 O O . VAL A 1 169 ? -8.181 -0.927 -1.908 1.00 94.88 169 VAL A O 1
ATOM 1342 N N . LEU A 1 170 ? -7.686 -1.369 -4.064 1.00 94.00 170 LEU A N 1
ATOM 1343 C CA . LEU A 1 170 ? -8.865 -0.704 -4.622 1.00 94.00 170 LEU A CA 1
ATOM 1344 C C . LEU A 1 170 ? -10.134 -1.552 -4.521 1.00 94.00 170 LEU A C 1
ATOM 1346 O O . LEU A 1 170 ? -11.212 -1.004 -4.305 1.00 94.00 170 LEU A O 1
ATOM 1350 N N . GLU A 1 171 ? -10.000 -2.867 -4.658 1.00 93.00 171 GLU A N 1
ATOM 1351 C CA . GLU A 1 171 ? -11.123 -3.809 -4.716 1.00 93.00 171 GLU A CA 1
ATOM 1352 C C . GLU A 1 171 ? -11.116 -4.769 -3.522 1.00 93.00 171 GLU A C 1
ATOM 1354 O O . GLU A 1 171 ? -12.170 -5.129 -3.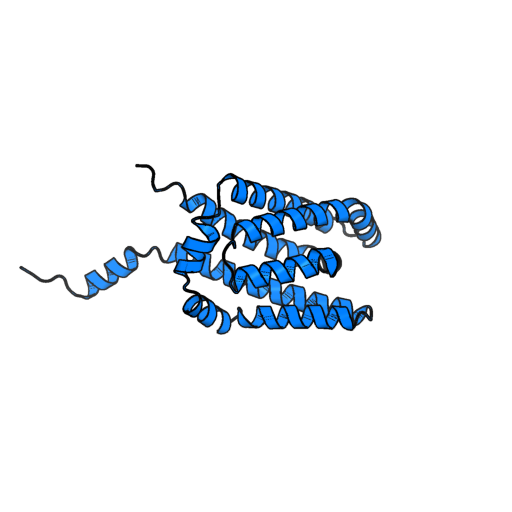003 1.00 93.00 171 GLU A O 1
ATOM 1359 N N . GLY A 1 172 ? -9.928 -5.161 -3.053 1.00 89.88 172 GLY A N 1
ATOM 1360 C CA . GLY A 1 172 ? -9.760 -6.147 -1.981 1.00 89.88 172 GLY A CA 1
ATOM 1361 C C . GLY A 1 172 ? -9.910 -5.602 -0.559 1.00 89.88 172 GLY A C 1
ATOM 1362 O O . GLY A 1 172 ? -9.900 -6.384 0.388 1.00 89.88 172 GLY A O 1
ATOM 1363 N N . GLY A 1 173 ? -10.049 -4.284 -0.381 1.00 93.75 173 GLY A N 1
ATOM 1364 C CA . GLY A 1 173 ? -10.204 -3.648 0.933 1.00 93.75 173 GLY A CA 1
ATOM 1365 C C . GLY A 1 173 ? -8.908 -3.514 1.741 1.00 93.75 173 GLY A C 1
ATOM 1366 O O . GLY A 1 173 ? -8.956 -3.064 2.885 1.00 93.75 173 GLY A O 1
ATOM 1367 N N . LEU A 1 174 ? -7.746 -3.830 1.159 1.00 94.88 174 LEU A N 1
ATOM 1368 C CA . LEU A 1 174 ? -6.462 -3.855 1.871 1.00 94.88 174 LEU A CA 1
ATOM 1369 C C . LEU A 1 174 ? -6.111 -2.528 2.541 1.00 94.88 174 LEU A C 1
ATOM 1371 O O . LEU A 1 174 ? -5.639 -2.528 3.672 1.00 94.88 174 LEU A O 1
ATOM 1375 N N . LEU A 1 175 ? -6.392 -1.387 1.903 1.00 95.12 175 LEU A N 1
ATOM 1376 C CA . LEU A 1 175 ? -6.149 -0.087 2.534 1.00 95.12 175 LEU A CA 1
ATOM 1377 C C . LEU A 1 175 ? -6.971 0.088 3.815 1.00 95.12 175 LEU A C 1
ATOM 1379 O O . LEU A 1 175 ? -6.460 0.619 4.796 1.00 95.12 175 LEU A O 1
ATOM 1383 N N . LYS A 1 176 ? -8.232 -0.359 3.820 1.00 94.50 176 LYS A N 1
ATOM 1384 C CA . LYS A 1 176 ? -9.087 -0.268 5.009 1.00 94.50 176 LYS A CA 1
ATOM 1385 C C . LYS A 1 176 ? -8.502 -1.109 6.141 1.00 94.50 176 LYS A C 1
ATOM 1387 O O . LYS A 1 176 ? -8.419 -0.626 7.263 1.00 94.50 176 LYS A O 1
ATOM 1392 N N . ASP A 1 177 ? -8.045 -2.313 5.818 1.00 95.12 177 ASP A N 1
ATOM 1393 C CA . ASP A 1 177 ? -7.444 -3.225 6.791 1.00 95.12 177 ASP A CA 1
ATOM 1394 C C . ASP A 1 177 ? -6.123 -2.688 7.352 1.00 95.12 177 ASP A C 1
ATOM 1396 O O . ASP A 1 177 ? -5.881 -2.778 8.553 1.00 95.12 177 ASP A O 1
ATOM 1400 N N . CYS A 1 178 ? -5.288 -2.071 6.511 1.00 94.00 178 CYS A N 1
ATOM 1401 C CA . CYS A 1 178 ? -4.069 -1.403 6.964 1.00 94.00 178 CYS A CA 1
ATOM 1402 C C . CYS A 1 178 ? -4.378 -0.242 7.918 1.00 94.00 178 CYS A C 1
ATOM 1404 O O . CYS A 1 178 ? -3.697 -0.083 8.923 1.00 94.00 178 CYS A O 1
ATOM 1406 N N . LEU A 1 179 ? -5.406 0.560 7.627 1.00 92.25 179 LEU A N 1
ATOM 1407 C CA . LEU A 1 179 ? -5.814 1.666 8.498 1.00 92.25 179 LEU A CA 1
ATOM 1408 C C . LEU A 1 179 ? -6.402 1.169 9.830 1.00 92.25 179 LEU A C 1
ATOM 1410 O O . LEU A 1 179 ? -6.206 1.813 10.857 1.00 92.25 179 LEU A O 1
ATOM 1414 N N . GLU A 1 180 ? -7.080 0.018 9.821 1.00 91.19 180 GLU A N 1
ATOM 1415 C CA . GLU A 1 180 ? -7.635 -0.636 11.014 1.00 91.19 180 GLU A CA 1
ATOM 1416 C C . GLU A 1 180 ? -6.540 -1.207 11.931 1.00 91.19 180 GLU A C 1
ATOM 1418 O O . GLU A 1 180 ? -6.630 -1.072 13.148 1.00 91.19 180 GLU A O 1
ATOM 1423 N N . LEU A 1 181 ? -5.468 -1.776 11.364 1.00 89.00 181 LEU A N 1
ATOM 1424 C CA . LEU A 1 181 ? -4.307 -2.263 12.126 1.00 89.00 181 LEU A CA 1
ATOM 1425 C C . LEU A 1 181 ? -3.517 -1.160 12.841 1.00 89.00 181 LEU A C 1
ATOM 1427 O O . LEU A 1 181 ? -2.741 -1.463 13.750 1.00 89.00 181 LEU A O 1
ATOM 1431 N N . GLY A 1 182 ? -3.680 0.090 12.410 1.00 81.44 182 GLY A N 1
ATOM 1432 C CA . GLY A 1 182 ? -2.911 1.233 12.879 1.00 81.44 182 GLY A CA 1
ATOM 1433 C C . GLY A 1 182 ? -2.060 1.861 11.778 1.00 81.44 182 GLY A C 1
ATOM 1434 O O . GLY A 1 182 ? -1.661 1.238 10.799 1.00 81.44 182 GLY A O 1
ATOM 1435 N N . SER A 1 183 ? -1.785 3.151 11.941 1.00 82.69 183 SER A N 1
ATOM 1436 C CA . SER A 1 183 ? -1.192 3.963 10.876 1.00 82.69 183 SER A CA 1
ATOM 1437 C C . SER A 1 183 ? 0.338 3.886 10.794 1.00 82.69 183 SER A C 1
ATOM 1439 O O . SER A 1 183 ? 0.901 4.305 9.784 1.00 82.69 183 SER A O 1
ATOM 1441 N N . ASP A 1 184 ? 1.026 3.383 11.824 1.00 87.88 184 ASP A N 1
ATOM 1442 C CA . ASP A 1 184 ? 2.494 3.426 11.918 1.00 87.88 184 ASP A CA 1
ATOM 1443 C C . ASP A 1 184 ? 3.197 2.559 10.871 1.00 87.88 184 ASP A C 1
ATOM 1445 O O . ASP A 1 184 ? 4.123 3.029 10.207 1.00 87.88 184 ASP A O 1
ATOM 1449 N N . ASP A 1 185 ? 2.723 1.333 10.651 1.00 85.19 185 ASP A N 1
ATOM 1450 C CA . ASP A 1 185 ? 3.318 0.436 9.654 1.00 85.19 185 ASP A CA 1
ATOM 1451 C C . ASP A 1 185 ? 3.155 0.988 8.236 1.00 85.19 185 ASP A C 1
ATOM 1453 O O . ASP A 1 185 ? 4.091 0.988 7.432 1.00 85.19 185 ASP A O 1
ATOM 1457 N N . LEU A 1 186 ? 1.962 1.513 7.939 1.00 90.62 186 LEU A N 1
ATOM 1458 C CA . LEU A 1 186 ? 1.660 2.112 6.645 1.00 90.62 186 LEU A CA 1
ATOM 1459 C C . LEU A 1 186 ? 2.448 3.414 6.436 1.00 90.62 186 LEU A C 1
ATOM 1461 O O . LEU A 1 186 ? 2.926 3.661 5.329 1.00 90.62 186 LEU A O 1
ATOM 1465 N N . LYS A 1 187 ? 2.656 4.213 7.493 1.00 93.06 187 LYS A N 1
ATOM 1466 C CA . LYS A 1 187 ? 3.548 5.383 7.465 1.00 93.06 187 LYS A CA 1
ATOM 1467 C C . LYS A 1 187 ? 4.976 4.990 7.118 1.00 93.06 187 LYS A C 1
ATOM 1469 O O . LYS A 1 187 ? 5.551 5.591 6.216 1.00 93.06 187 LYS A O 1
ATOM 1474 N N . GLY A 1 188 ? 5.526 3.982 7.797 1.00 91.12 188 GLY A N 1
ATOM 1475 C CA . GLY A 1 188 ? 6.876 3.486 7.524 1.00 91.12 188 GLY A CA 1
ATOM 1476 C C . GLY A 1 188 ? 7.034 3.053 6.067 1.00 91.12 188 GLY A C 1
ATOM 1477 O O . GLY A 1 188 ? 7.982 3.456 5.397 1.00 91.12 188 GLY A O 1
ATOM 1478 N N . LEU A 1 189 ? 6.056 2.315 5.539 1.00 93.00 189 LEU A N 1
ATOM 1479 C CA . LEU A 1 189 ? 6.051 1.881 4.145 1.00 93.00 189 LEU A CA 1
ATOM 1480 C C . LEU A 1 189 ? 6.013 3.059 3.158 1.00 93.00 189 LEU A C 1
ATOM 1482 O O . LEU A 1 189 ? 6.816 3.113 2.227 1.00 93.00 189 LEU A O 1
ATOM 1486 N N . ILE A 1 190 ? 5.113 4.022 3.370 1.00 93.31 190 ILE A N 1
ATOM 1487 C CA . ILE A 1 190 ? 4.995 5.200 2.500 1.00 93.31 190 ILE A CA 1
ATOM 1488 C C . ILE A 1 190 ? 6.263 6.057 2.558 1.00 93.31 190 ILE A C 1
ATOM 1490 O O . ILE A 1 190 ? 6.700 6.564 1.523 1.00 93.31 190 ILE A O 1
ATOM 1494 N N . GLN A 1 191 ? 6.877 6.190 3.735 1.00 93.94 191 GLN A N 1
ATOM 1495 C CA . GLN A 1 191 ? 8.131 6.918 3.897 1.00 93.94 191 GLN A CA 1
ATOM 1496 C C . GLN A 1 191 ? 9.251 6.279 3.067 1.00 93.94 191 GLN A C 1
ATOM 1498 O O . GLN A 1 191 ? 9.927 6.986 2.328 1.00 93.94 191 GLN A O 1
ATOM 1503 N N . VAL A 1 192 ? 9.379 4.949 3.083 1.00 91.56 192 VAL A N 1
ATOM 1504 C CA . VAL A 1 192 ? 10.376 4.247 2.259 1.00 91.56 192 VAL A CA 1
ATOM 1505 C C . VAL A 1 192 ? 10.125 4.458 0.760 1.00 91.56 192 VAL A C 1
ATOM 1507 O O . VAL A 1 192 ? 11.065 4.722 0.012 1.00 91.56 192 VAL A O 1
ATOM 1510 N N . VAL A 1 193 ? 8.869 4.393 0.297 1.00 90.56 193 VAL A N 1
ATOM 1511 C CA . VAL A 1 193 ? 8.535 4.667 -1.119 1.00 90.56 193 VAL A CA 1
ATOM 1512 C C . VAL A 1 193 ? 8.894 6.103 -1.502 1.00 90.56 193 VAL A C 1
ATOM 1514 O O . VAL A 1 193 ? 9.450 6.343 -2.576 1.00 90.56 193 VAL A O 1
ATOM 1517 N N . LYS A 1 194 ? 8.600 7.059 -0.620 1.00 90.56 194 LYS A N 1
ATOM 1518 C CA . LYS A 1 194 ? 8.957 8.467 -0.794 1.00 90.56 194 LYS A CA 1
ATOM 1519 C C . LYS A 1 194 ? 10.475 8.642 -0.880 1.00 90.56 194 LYS A C 1
ATOM 1521 O O . LYS A 1 194 ? 10.937 9.319 -1.794 1.00 90.5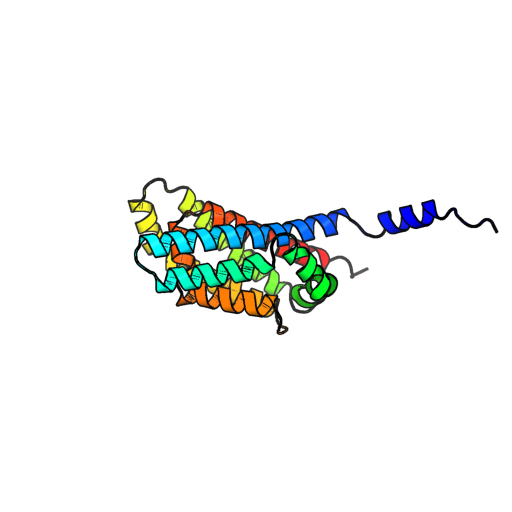6 194 LYS A O 1
ATOM 1526 N N . ASP A 1 195 ? 11.240 8.000 -0.002 1.00 88.44 195 ASP A N 1
ATOM 1527 C CA . ASP A 1 195 ? 12.705 8.072 0.002 1.00 88.44 195 ASP A CA 1
ATOM 1528 C C . ASP A 1 195 ? 13.295 7.508 -1.298 1.00 88.44 195 ASP A C 1
ATOM 1530 O O . ASP A 1 195 ? 14.176 8.128 -1.892 1.00 88.44 195 ASP A O 1
ATOM 1534 N N . ILE A 1 196 ? 12.752 6.393 -1.803 1.00 85.44 196 ILE A N 1
ATOM 1535 C CA . ILE A 1 196 ? 13.105 5.852 -3.124 1.00 85.44 196 ILE A CA 1
ATOM 1536 C C . ILE A 1 196 ? 12.823 6.898 -4.213 1.00 85.44 196 ILE A C 1
ATOM 1538 O O . ILE A 1 196 ? 13.724 7.239 -4.979 1.00 85.44 196 ILE A O 1
ATOM 1542 N N . ALA A 1 197 ? 11.609 7.456 -4.266 1.00 84.25 197 ALA A N 1
ATOM 1543 C CA . ALA A 1 197 ? 11.227 8.435 -5.286 1.00 84.25 197 ALA A CA 1
ATOM 1544 C C . ALA A 1 197 ? 12.116 9.697 -5.270 1.00 84.25 197 ALA A C 1
ATOM 1546 O O . ALA A 1 197 ? 12.536 10.164 -6.331 1.00 84.25 197 ALA A O 1
ATOM 1547 N N . PHE A 1 198 ? 12.456 10.218 -4.084 1.00 83.12 198 PHE A N 1
ATOM 1548 C CA . PHE A 1 198 ? 13.350 11.373 -3.925 1.00 83.12 198 PHE A CA 1
ATOM 1549 C C . PHE A 1 198 ? 14.772 11.109 -4.406 1.00 83.12 198 PHE A C 1
ATOM 1551 O O . PHE A 1 198 ? 15.411 11.990 -4.994 1.00 83.12 198 PHE A O 1
ATOM 1558 N N . GLN A 1 199 ? 15.289 9.907 -4.153 1.00 78.19 199 GLN A N 1
ATOM 1559 C CA . GLN A 1 199 ? 16.626 9.555 -4.609 1.00 78.19 199 GLN A CA 1
ATOM 1560 C C . GLN A 1 199 ? 16.701 9.540 -6.146 1.00 78.19 199 GLN A C 1
ATOM 1562 O O . GLN A 1 199 ? 17.703 9.984 -6.705 1.00 78.19 199 GLN A O 1
ATOM 1567 N N . TYR A 1 200 ? 15.630 9.125 -6.835 1.00 74.50 200 TYR A N 1
ATOM 1568 C CA . TYR A 1 200 ? 15.564 9.159 -8.301 1.00 74.50 200 TYR A CA 1
ATOM 1569 C C . TYR A 1 200 ? 15.306 10.558 -8.873 1.00 74.50 200 TYR A C 1
ATOM 1571 O O . TYR A 1 200 ? 15.921 10.919 -9.874 1.00 74.50 200 TYR A O 1
ATOM 1579 N N . SER A 1 201 ? 14.490 11.396 -8.221 1.00 69.81 201 SER A N 1
ATOM 1580 C CA . SER A 1 201 ? 14.296 12.782 -8.677 1.00 69.81 201 SER A CA 1
ATOM 1581 C C . SER A 1 201 ? 15.571 13.626 -8.566 1.00 69.81 201 SER A C 1
ATOM 1583 O O . SER A 1 201 ? 15.794 14.521 -9.375 1.00 69.81 201 SER A O 1
ATOM 1585 N N . SER A 1 202 ? 16.419 13.340 -7.572 1.00 62.47 202 SER A N 1
ATOM 1586 C CA . SER A 1 202 ? 17.652 14.098 -7.306 1.00 62.47 202 SER A CA 1
ATOM 1587 C C . SER A 1 202 ? 18.843 13.656 -8.165 1.00 62.47 202 SER A C 1
ATOM 1589 O O . SER A 1 202 ? 19.819 14.392 -8.274 1.00 62.47 202 SER A O 1
ATOM 1591 N N . GLY A 1 203 ? 18.787 12.468 -8.778 1.00 54.06 203 GLY A N 1
ATOM 1592 C CA . GLY A 1 203 ? 19.823 11.980 -9.697 1.00 54.06 203 GLY A CA 1
ATOM 1593 C C . GLY A 1 203 ? 19.755 12.599 -11.099 1.00 54.06 203 GLY A C 1
ATOM 1594 O O . GLY A 1 203 ? 20.755 12.599 -11.810 1.00 54.06 203 GLY A O 1
ATOM 1595 N N . SER A 1 204 ? 18.606 13.167 -11.480 1.00 46.06 204 SER A N 1
ATOM 1596 C CA . SER A 1 204 ? 18.358 13.731 -12.816 1.00 46.06 204 SER A CA 1
ATOM 1597 C C . SER A 1 204 ? 18.982 15.118 -13.051 1.00 46.06 204 SER A C 1
ATOM 1599 O O . SER A 1 204 ? 18.921 15.615 -14.170 1.00 46.06 204 SER A O 1
ATOM 1601 N N . SER A 1 205 ? 19.574 15.763 -12.038 1.00 37.97 205 SER A N 1
ATOM 1602 C CA . SER A 1 205 ? 20.096 17.140 -12.122 1.00 37.97 205 SER A CA 1
ATOM 1603 C C . SER A 1 205 ? 21.603 17.249 -12.405 1.00 37.97 205 SER A C 1
ATOM 1605 O O . SER A 1 205 ? 22.166 18.333 -12.283 1.00 37.97 205 SER A O 1
ATOM 1607 N N . LYS A 1 206 ? 22.284 16.150 -12.764 1.00 39.56 206 LYS A N 1
ATOM 1608 C CA . LYS A 1 206 ? 23.751 16.124 -12.949 1.00 39.56 206 LYS A CA 1
ATOM 1609 C C . LYS A 1 206 ? 24.256 15.955 -14.389 1.00 39.56 206 LYS A C 1
ATOM 1611 O O . LYS A 1 206 ? 25.451 15.740 -14.566 1.00 39.56 206 LYS A O 1
ATOM 1616 N N . THR A 1 207 ? 23.407 16.099 -15.405 1.00 39.69 207 THR A N 1
ATOM 1617 C CA . THR A 1 207 ? 23.819 15.988 -16.824 1.00 39.69 207 THR A CA 1
ATOM 1618 C C . THR A 1 207 ? 23.482 17.204 -17.682 1.00 39.69 207 THR A C 1
ATOM 1620 O O . THR A 1 207 ? 23.284 17.047 -18.875 1.00 39.69 207 THR A O 1
ATOM 1623 N N . ASP A 1 208 ? 23.493 18.405 -17.105 1.00 35.31 208 ASP A N 1
ATOM 1624 C CA . ASP A 1 208 ? 23.564 19.647 -17.886 1.00 35.31 208 ASP A CA 1
ATOM 1625 C C . ASP A 1 208 ? 24.765 20.479 -17.401 1.00 35.31 208 ASP A C 1
ATOM 1627 O O . ASP A 1 208 ? 24.648 21.316 -16.503 1.00 35.31 208 ASP A O 1
ATOM 1631 N N . LEU A 1 209 ? 25.942 20.182 -17.962 1.00 33.41 209 LEU A N 1
ATOM 1632 C CA . LEU A 1 209 ? 27.143 21.026 -17.959 1.00 33.41 209 LEU A CA 1
ATOM 1633 C C . LEU A 1 209 ? 27.684 21.095 -19.387 1.00 33.41 209 LEU A C 1
ATOM 1635 O O . LEU A 1 209 ? 27.835 20.009 -19.993 1.00 33.41 209 LEU A O 1
#